Protein AF-A0A7C6NF32-F1 (afdb_monomer_lite)

pLDDT: mean 87.08, std 15.7, range [37.97, 98.81]

Radius of gyration: 18.7 Å; chains: 1; bounding box: 47×46×46 Å

Foldseek 3Di:
DDLLVQAVLQLVLLVLQFFDNVLSNLLSCLSVVLAVQQDQAWDADPVRDIDGGQRQHDDPPPLVCLADQCCLVRHQCPQQFPFQCDDPDPVNSQFQALHHPRLVVLLVVLLVCLPPPCSSSSSSSSLNRNLSSLLQGQAGSHQDLSLDKAWDFWAPPDPPVVVVVVVVCNVCLVSQGSGGNSNVPCQSVQQQHWTWIDDPNDIDTDRNPVRGVLVSSLVSSVSSLVSCVSNVVRGHGDDPVSCVVCVVVSSVSSND

Structure (mmCIF, N/CA/C/O backbone):
data_AF-A0A7C6NF32-F1
#
_entry.id   AF-A0A7C6NF32-F1
#
loop_
_atom_site.group_PDB
_atom_site.id
_atom_site.type_symbol
_atom_site.label_atom_id
_atom_site.label_alt_id
_atom_site.label_comp_id
_atom_site.label_asym_id
_atom_site.label_entity_id
_atom_site.label_seq_id
_atom_site.pdbx_PDB_ins_code
_atom_site.Cartn_x
_atom_site.Cartn_y
_atom_site.Cartn_z
_atom_site.occupancy
_atom_site.B_iso_or_equiv
_ato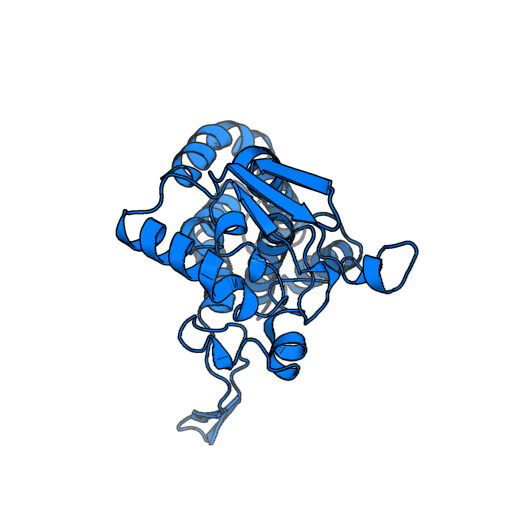m_site.auth_seq_id
_atom_site.auth_comp_id
_atom_site.auth_asym_id
_atom_site.auth_atom_id
_atom_site.pdbx_PDB_model_num
ATOM 1 N N . MET A 1 1 ? -5.718 -4.752 1.484 1.00 69.31 1 MET A N 1
ATOM 2 C CA . MET A 1 1 ? -6.578 -4.255 0.375 1.00 69.31 1 MET A CA 1
ATOM 3 C C . MET A 1 1 ? -6.966 -5.399 -0.557 1.00 69.31 1 MET A C 1
ATOM 5 O O . MET A 1 1 ? -6.565 -6.526 -0.302 1.00 69.31 1 MET A O 1
ATOM 9 N N . GLN A 1 2 ? -7.793 -5.159 -1.583 1.00 78.75 2 GLN A N 1
ATOM 10 C CA . GLN A 1 2 ? -8.159 -6.175 -2.579 1.00 78.75 2 GLN A CA 1
ATOM 11 C C . GLN A 1 2 ? -7.365 -6.004 -3.893 1.00 78.75 2 GLN A C 1
ATOM 13 O O . GLN A 1 2 ? -6.631 -5.032 -4.093 1.00 78.75 2 GLN A O 1
ATOM 18 N N . ILE A 1 3 ? -7.514 -6.981 -4.796 1.00 83.75 3 ILE A N 1
ATOM 19 C CA . ILE A 1 3 ? -6.862 -7.022 -6.120 1.00 83.75 3 ILE A CA 1
ATOM 20 C C . ILE A 1 3 ? -7.222 -5.821 -7.015 1.00 83.75 3 ILE A C 1
ATOM 22 O O . ILE A 1 3 ? -6.492 -5.460 -7.942 1.00 83.75 3 ILE A O 1
ATOM 26 N N . ASP A 1 4 ? -8.349 -5.171 -6.738 1.00 84.25 4 ASP A N 1
ATOM 27 C CA . ASP A 1 4 ? -8.766 -3.930 -7.382 1.00 84.25 4 ASP A CA 1
ATOM 28 C C . ASP A 1 4 ? -7.723 -2.817 -7.190 1.00 84.25 4 ASP A C 1
ATOM 30 O O . ASP A 1 4 ? -7.351 -2.149 -8.157 1.00 84.25 4 ASP A O 1
ATOM 34 N N . PHE A 1 5 ? -7.170 -2.669 -5.987 1.00 91.06 5 PHE A N 1
ATOM 35 C CA . PHE A 1 5 ? -6.148 -1.673 -5.707 1.00 91.06 5 PHE A CA 1
ATOM 36 C C . PHE A 1 5 ? -4.736 -2.225 -5.913 1.00 91.06 5 PHE A C 1
ATOM 38 O O . PHE A 1 5 ? -3.972 -1.661 -6.699 1.00 91.06 5 PHE A O 1
ATOM 45 N N . HIS A 1 6 ? -4.404 -3.348 -5.266 1.00 94.75 6 HIS A N 1
ATOM 46 C CA . HIS A 1 6 ? -3.042 -3.899 -5.242 1.00 94.75 6 HIS A CA 1
ATOM 47 C C . HIS A 1 6 ? -2.532 -4.387 -6.598 1.00 94.75 6 HIS A C 1
ATOM 49 O O . HIS A 1 6 ? -1.321 -4.450 -6.799 1.00 94.75 6 HIS A O 1
ATOM 55 N N . HIS A 1 7 ? -3.425 -4.646 -7.555 1.00 96.06 7 HIS A N 1
ATOM 56 C CA . HIS A 1 7 ? -3.055 -4.935 -8.935 1.00 96.06 7 HIS A CA 1
ATOM 57 C C . HIS A 1 7 ? -3.546 -3.850 -9.898 1.00 96.06 7 HIS A C 1
ATOM 59 O O . HIS A 1 7 ? -2.760 -3.210 -10.600 1.00 96.06 7 HIS A O 1
ATOM 65 N N . THR A 1 8 ? -4.865 -3.649 -9.968 1.00 94.06 8 THR A N 1
ATOM 66 C CA . THR A 1 8 ? -5.473 -2.910 -11.086 1.00 94.06 8 THR A CA 1
ATOM 67 C C . THR A 1 8 ? -5.208 -1.411 -10.991 1.00 94.06 8 THR A C 1
ATOM 69 O O . THR A 1 8 ? -4.775 -0.811 -11.978 1.00 94.06 8 THR A O 1
ATOM 72 N N . ALA A 1 9 ? -5.401 -0.800 -9.818 1.00 95.12 9 ALA A N 1
ATOM 73 C CA . ALA A 1 9 ? -5.067 0.608 -9.616 1.00 95.12 9 ALA A CA 1
ATOM 74 C C . ALA A 1 9 ? -3.567 0.856 -9.824 1.00 95.12 9 ALA A C 1
ATOM 76 O O . ALA A 1 9 ? -3.211 1.794 -10.534 1.00 95.12 9 ALA A O 1
ATOM 77 N N . VAL A 1 10 ? -2.698 -0.020 -9.304 1.00 97.81 10 VAL A N 1
ATOM 78 C CA . VAL A 1 10 ? -1.242 0.052 -9.525 1.00 97.81 10 VAL A CA 1
ATOM 79 C C . VAL A 1 10 ? -0.900 0.046 -11.016 1.00 97.81 10 VAL A C 1
ATOM 81 O O . VAL A 1 10 ? -0.200 0.944 -11.486 1.00 97.81 10 VAL A O 1
ATOM 84 N N . TYR A 1 11 ? -1.439 -0.903 -11.787 1.00 98.06 11 TYR A N 1
ATOM 85 C CA . TYR A 1 11 ? -1.225 -0.955 -13.234 1.00 98.06 11 TYR A CA 1
ATOM 86 C C . TYR A 1 11 ? -1.657 0.349 -13.917 1.00 98.06 11 TYR A C 1
ATOM 88 O O . TYR A 1 11 ? -0.894 0.939 -14.686 1.00 98.06 11 TYR A O 1
ATOM 96 N N . VAL A 1 12 ? -2.869 0.829 -13.619 1.00 97.19 12 VAL A N 1
ATOM 97 C CA . VAL A 1 12 ? -3.415 2.058 -14.210 1.00 97.19 12 VAL A CA 1
ATOM 98 C C . VAL A 1 12 ? -2.551 3.269 -13.858 1.00 97.19 12 VAL A C 1
ATOM 100 O O . VAL A 1 12 ? -2.227 4.050 -14.752 1.00 97.19 12 VAL A O 1
ATOM 103 N N . LEU A 1 13 ? -2.122 3.410 -12.602 1.00 98.25 13 LEU A N 1
ATOM 104 C CA . LEU A 1 13 ? -1.259 4.509 -12.164 1.00 98.25 13 LEU A CA 1
ATOM 105 C C . LEU A 1 13 ? 0.096 4.482 -12.869 1.00 98.25 13 LEU A C 1
ATOM 107 O O . LEU A 1 13 ? 0.526 5.518 -13.375 1.00 98.25 13 LEU A O 1
ATOM 111 N N . CYS A 1 14 ? 0.730 3.311 -12.991 1.00 98.62 14 CYS A N 1
ATOM 112 C CA . CYS A 1 14 ? 1.966 3.152 -13.760 1.00 98.62 14 CYS A CA 1
ATOM 113 C C . CYS A 1 14 ? 1.783 3.632 -15.208 1.00 98.62 14 CYS A C 1
ATOM 115 O O . CYS A 1 14 ? 2.592 4.409 -15.723 1.00 98.62 14 CYS A O 1
ATOM 117 N N . ARG A 1 15 ? 0.687 3.226 -15.861 1.00 98.25 15 ARG A N 1
ATOM 118 C CA . ARG A 1 15 ? 0.382 3.630 -17.243 1.00 98.25 15 ARG A CA 1
ATOM 119 C C . ARG A 1 15 ? 0.131 5.127 -17.370 1.00 98.25 15 ARG A C 1
ATOM 121 O O . ARG A 1 15 ? 0.667 5.744 -18.288 1.00 98.25 15 ARG A O 1
ATOM 128 N N . LEU A 1 16 ? -0.650 5.715 -16.465 1.00 98.12 16 LEU A N 1
ATOM 129 C CA . LEU A 1 16 ? -0.927 7.153 -16.466 1.00 98.12 16 LEU A CA 1
ATOM 130 C C . LEU A 1 16 ? 0.344 7.975 -16.222 1.00 98.12 16 LEU A C 1
ATOM 132 O O . LEU A 1 16 ? 0.499 9.043 -16.816 1.00 98.12 16 LEU A O 1
ATOM 136 N N . ALA A 1 17 ? 1.260 7.473 -15.389 1.00 98.50 17 ALA A N 1
ATOM 137 C CA . ALA A 1 17 ? 2.538 8.120 -15.099 1.00 98.50 17 ALA A CA 1
ATOM 138 C C . ALA A 1 17 ? 3.502 8.077 -16.297 1.00 98.50 17 ALA A C 1
ATOM 140 O O . ALA A 1 17 ? 4.458 8.847 -16.336 1.00 98.50 17 ALA A O 1
ATOM 141 N N . GLY A 1 18 ? 3.230 7.224 -17.292 1.00 98.50 18 GLY A N 1
ATOM 142 C CA . GLY A 1 18 ? 3.988 7.121 -18.541 1.00 98.50 18 GLY A CA 1
ATOM 143 C C . GLY A 1 18 ? 4.889 5.893 -18.655 1.00 98.50 18 GLY A C 1
ATOM 144 O O . GLY A 1 18 ? 5.676 5.809 -19.598 1.00 98.50 18 GLY A O 1
ATOM 145 N N . MET A 1 19 ? 4.773 4.933 -17.733 1.00 98.75 19 MET A N 1
ATOM 146 C CA . MET A 1 19 ? 5.482 3.653 -17.805 1.00 98.75 19 MET A CA 1
ATOM 147 C C . MET A 1 19 ? 4.907 2.792 -18.922 1.00 98.75 19 MET A C 1
ATOM 149 O O . MET A 1 19 ? 3.686 2.660 -19.008 1.00 98.75 19 MET A O 1
ATOM 153 N N . GLU A 1 20 ? 5.745 2.163 -19.746 1.00 98.69 20 GLU A N 1
ATOM 154 C CA . GLU A 1 20 ? 5.302 1.243 -20.800 1.00 98.69 20 GLU A CA 1
ATOM 155 C C . GLU A 1 20 ? 4.545 0.028 -20.242 1.00 98.69 20 GLU A C 1
ATOM 157 O O . GLU A 1 20 ? 4.760 -0.407 -19.113 1.00 98.69 20 GLU A O 1
ATOM 162 N N . SER A 1 21 ? 3.632 -0.530 -21.042 1.00 98.56 21 SER A N 1
ATOM 163 C CA . SER A 1 21 ? 2.668 -1.537 -20.576 1.00 98.56 21 SER A CA 1
ATOM 164 C C . SER A 1 21 ? 3.339 -2.795 -20.030 1.00 98.56 21 SER A C 1
ATOM 166 O O . SER A 1 21 ? 2.959 -3.252 -18.958 1.00 98.56 21 SER A O 1
ATOM 168 N N . VAL A 1 22 ? 4.397 -3.271 -20.691 1.00 98.38 22 VAL A N 1
ATOM 169 C CA . VAL A 1 22 ? 5.160 -4.453 -20.262 1.00 98.38 22 VAL A CA 1
ATOM 170 C C . VAL A 1 22 ? 5.835 -4.272 -18.897 1.00 98.38 22 VAL A C 1
ATOM 172 O O . VAL A 1 22 ? 6.009 -5.236 -18.154 1.00 98.38 22 VAL A O 1
ATOM 175 N N . TYR A 1 23 ? 6.223 -3.046 -18.539 1.00 98.69 23 TYR A N 1
ATOM 176 C CA . TYR A 1 23 ? 6.841 -2.753 -17.245 1.00 98.69 23 TYR A CA 1
ATOM 177 C C . TYR A 1 23 ? 5.786 -2.484 -16.171 1.00 98.69 23 TYR A C 1
ATOM 179 O O . TYR A 1 23 ? 5.929 -2.963 -15.047 1.00 98.69 23 TYR A O 1
ATOM 187 N N . ALA A 1 24 ? 4.696 -1.803 -16.540 1.00 98.75 24 ALA A N 1
ATOM 188 C CA . ALA A 1 24 ? 3.549 -1.587 -15.665 1.00 98.75 24 ALA A CA 1
ATOM 189 C C . ALA A 1 24 ? 2.918 -2.916 -15.225 1.00 98.75 24 ALA A C 1
ATOM 191 O O . ALA A 1 24 ? 2.582 -3.072 -14.055 1.00 98.75 24 ALA A O 1
ATOM 192 N N . GLU A 1 25 ? 2.806 -3.887 -16.137 1.00 98.56 25 GLU A N 1
ATOM 193 C CA . GLU A 1 25 ? 2.317 -5.237 -15.842 1.00 98.56 25 GLU A CA 1
ATOM 194 C C . GLU A 1 25 ? 3.221 -5.956 -14.834 1.00 98.56 25 GLU A C 1
ATOM 196 O O . GLU A 1 25 ? 2.728 -6.504 -13.854 1.00 98.56 25 GLU A O 1
ATOM 201 N N . LYS A 1 26 ? 4.548 -5.881 -15.002 1.00 98.62 26 LYS A N 1
ATOM 202 C CA . LYS A 1 26 ? 5.505 -6.470 -14.049 1.00 98.62 26 LYS A CA 1
ATOM 203 C C . LYS A 1 26 ? 5.396 -5.855 -12.655 1.00 98.62 26 LYS A C 1
ATOM 205 O O . LYS A 1 26 ? 5.384 -6.592 -11.674 1.00 98.62 26 LYS A O 1
ATOM 210 N N . ALA A 1 27 ? 5.317 -4.527 -12.566 1.00 98.69 27 ALA A N 1
ATOM 211 C CA . ALA A 1 27 ? 5.181 -3.834 -11.288 1.00 98.69 27 ALA A CA 1
ATOM 212 C C . ALA A 1 27 ? 3.840 -4.162 -10.606 1.00 98.69 27 ALA A C 1
ATOM 214 O O . ALA A 1 27 ? 3.818 -4.466 -9.417 1.00 98.69 27 ALA A O 1
ATOM 215 N N . ALA A 1 28 ? 2.734 -4.167 -11.356 1.00 98.50 28 ALA A N 1
ATOM 216 C CA . ALA A 1 28 ? 1.412 -4.518 -10.835 1.00 98.50 28 ALA A CA 1
ATOM 217 C C . ALA A 1 28 ? 1.324 -5.980 -10.384 1.00 98.50 28 ALA A C 1
ATOM 219 O O . ALA A 1 28 ? 0.787 -6.262 -9.316 1.00 98.50 28 ALA A O 1
ATOM 220 N N . TYR A 1 29 ? 1.907 -6.902 -11.154 1.00 98.12 29 TYR A N 1
ATOM 221 C CA . TYR A 1 29 ? 2.002 -8.304 -10.765 1.00 98.12 29 TYR A CA 1
ATOM 222 C C . TYR A 1 29 ? 2.820 -8.464 -9.482 1.00 98.12 29 TYR A C 1
ATOM 224 O O . TYR A 1 29 ? 2.379 -9.133 -8.557 1.00 98.12 29 TYR A O 1
ATOM 232 N N . ALA A 1 30 ? 3.992 -7.825 -9.394 1.00 98.25 30 ALA A N 1
ATOM 233 C CA . ALA A 1 30 ? 4.834 -7.892 -8.202 1.00 98.25 30 ALA A CA 1
ATOM 234 C C . ALA A 1 30 ? 4.164 -7.274 -6.965 1.00 98.25 30 ALA A C 1
ATOM 236 O O . ALA A 1 30 ? 4.372 -7.774 -5.866 1.00 98.25 30 ALA A O 1
ATOM 237 N N . SER A 1 31 ? 3.345 -6.235 -7.150 1.00 98.56 31 SER A N 1
ATOM 238 C CA . SER A 1 31 ? 2.502 -5.661 -6.098 1.00 98.56 31 SER A CA 1
ATOM 239 C C . SER A 1 31 ? 1.479 -6.685 -5.591 1.00 98.56 31 SER A C 1
ATOM 241 O O . SER A 1 31 ? 1.517 -7.056 -4.425 1.00 98.56 31 SER A O 1
ATOM 243 N N . GLN A 1 32 ? 0.652 -7.259 -6.472 1.00 97.00 32 GLN A N 1
ATOM 244 C CA . GLN A 1 32 ? -0.324 -8.291 -6.088 1.00 97.00 32 GLN A CA 1
ATOM 245 C C . GLN A 1 32 ? 0.319 -9.555 -5.505 1.00 97.00 32 GLN A C 1
ATOM 247 O O . GLN A 1 32 ? -0.238 -10.182 -4.607 1.00 97.00 32 GLN A O 1
ATOM 252 N N . PHE A 1 33 ? 1.508 -9.923 -5.983 1.00 96.06 33 PHE A N 1
ATOM 253 C CA . PHE A 1 33 ? 2.207 -11.112 -5.515 1.00 96.06 33 PHE A CA 1
ATOM 254 C C . PHE A 1 33 ? 2.551 -11.050 -4.021 1.00 96.06 33 PHE A C 1
ATOM 256 O O . PHE A 1 33 ? 2.698 -12.101 -3.400 1.00 96.06 33 PHE A O 1
ATOM 263 N N . VAL A 1 34 ? 2.623 -9.851 -3.427 1.00 95.81 34 VAL A N 1
ATOM 264 C CA . VAL A 1 34 ? 2.789 -9.700 -1.977 1.00 95.81 34 VAL A CA 1
ATOM 265 C C . VAL A 1 34 ? 1.621 -10.342 -1.222 1.00 95.81 34 VAL A C 1
ATOM 267 O O . VAL A 1 34 ? 1.868 -11.058 -0.254 1.00 95.81 34 VAL A O 1
ATOM 270 N N . ASP A 1 35 ? 0.383 -10.179 -1.697 1.00 92.88 35 ASP A N 1
ATOM 271 C CA . ASP A 1 35 ? -0.813 -10.816 -1.121 1.00 92.88 35 ASP A CA 1
ATOM 272 C C . ASP A 1 35 ? -0.974 -12.294 -1.522 1.00 92.88 35 ASP A C 1
ATOM 274 O O . ASP A 1 35 ? -1.633 -13.065 -0.818 1.00 92.88 35 ASP A O 1
ATOM 278 N N . ASP A 1 36 ? -0.363 -12.717 -2.631 1.00 92.50 36 ASP A N 1
ATOM 279 C CA . ASP A 1 36 ? -0.507 -14.083 -3.148 1.00 92.50 36 ASP A CA 1
ATOM 280 C C . ASP A 1 36 ? 0.572 -15.050 -2.611 1.00 92.50 36 ASP A C 1
ATOM 282 O O . ASP A 1 36 ? 0.381 -16.273 -2.602 1.00 92.50 36 ASP A O 1
ATOM 286 N N . ALA A 1 37 ? 1.720 -14.543 -2.142 1.00 91.81 37 ALA A N 1
ATOM 287 C CA . ALA A 1 37 ? 2.852 -15.360 -1.700 1.00 91.81 37 ALA A CA 1
ATOM 288 C C . ALA A 1 37 ? 2.646 -15.940 -0.287 1.00 91.81 37 ALA A C 1
ATOM 290 O O . ALA A 1 37 ? 3.173 -15.472 0.725 1.00 91.81 37 ALA A O 1
ATOM 291 N N . VAL A 1 38 ? 1.889 -17.036 -0.225 1.00 89.31 38 VAL A N 1
ATOM 292 C CA . VAL A 1 38 ? 1.508 -17.734 1.020 1.00 89.31 38 VAL A CA 1
ATOM 293 C C . VAL A 1 38 ? 2.437 -18.884 1.420 1.00 89.31 38 VAL A C 1
ATOM 295 O O . VAL A 1 38 ? 2.233 -19.529 2.452 1.00 89.31 38 VAL A O 1
ATOM 298 N N . TYR A 1 39 ? 3.455 -19.165 0.612 1.00 87.06 39 TYR A N 1
ATOM 299 C CA . TYR A 1 39 ? 4.352 -20.301 0.790 1.00 87.06 39 TYR A CA 1
ATOM 300 C C . TYR A 1 39 ? 5.717 -19.885 1.352 1.00 87.06 39 TYR A C 1
ATOM 302 O O . TYR A 1 39 ? 6.260 -18.851 0.983 1.00 87.06 39 TYR A O 1
ATOM 310 N N . ASN A 1 40 ? 6.287 -20.729 2.218 1.00 86.19 40 ASN A N 1
ATOM 311 C CA . ASN A 1 40 ? 7.601 -20.525 2.843 1.00 86.19 40 ASN A CA 1
ATOM 312 C C . ASN A 1 40 ? 8.454 -21.804 2.760 1.00 86.19 40 ASN A C 1
ATOM 314 O O . ASN A 1 40 ? 8.826 -22.375 3.784 1.00 86.19 40 ASN A O 1
ATOM 318 N N . HIS A 1 41 ? 8.649 -22.340 1.552 1.00 88.50 41 HIS A N 1
ATOM 319 C CA . HIS A 1 41 ? 9.408 -23.577 1.341 1.00 88.50 41 HIS A CA 1
ATOM 320 C C . HIS A 1 41 ? 10.442 -23.434 0.223 1.00 88.50 41 HIS A C 1
ATOM 322 O O . HIS A 1 41 ? 10.354 -22.553 -0.633 1.00 88.50 41 HIS A O 1
ATOM 328 N N . ALA A 1 42 ? 11.432 -24.326 0.233 1.00 93.00 42 ALA A N 1
ATOM 329 C CA . ALA A 1 42 ? 12.434 -24.412 -0.817 1.00 93.00 42 ALA A CA 1
ATOM 330 C C . ALA A 1 42 ? 11.904 -25.179 -2.033 1.00 93.00 42 ALA A C 1
ATOM 332 O O . ALA A 1 42 ? 11.438 -26.313 -1.913 1.00 93.00 42 ALA A O 1
ATOM 333 N N . LEU A 1 43 ? 12.046 -24.580 -3.211 1.00 92.44 43 LEU A N 1
ATOM 334 C CA . LEU A 1 43 ? 11.952 -25.254 -4.497 1.00 92.44 43 LEU A CA 1
ATOM 335 C C . LEU A 1 43 ? 13.341 -25.727 -4.918 1.00 92.44 43 LEU A C 1
ATOM 337 O O . LEU A 1 43 ? 14.310 -24.973 -4.819 1.00 92.44 43 LEU A O 1
ATOM 341 N N . LYS A 1 44 ? 13.430 -26.959 -5.420 1.00 94.81 44 LYS A N 1
ATOM 342 C CA . LYS A 1 44 ? 14.639 -27.504 -6.041 1.00 94.81 44 LYS A CA 1
ATOM 343 C C . LYS A 1 44 ? 14.385 -27.698 -7.531 1.00 94.81 44 LYS A C 1
ATOM 345 O O . LYS A 1 44 ? 13.488 -28.452 -7.904 1.00 94.81 44 LYS A O 1
ATOM 350 N N . PHE A 1 45 ? 15.174 -27.035 -8.363 1.00 95.06 45 PHE A N 1
ATOM 351 C CA . PHE A 1 45 ? 15.072 -27.133 -9.815 1.00 95.06 45 PHE A CA 1
ATOM 352 C C . PHE A 1 45 ? 15.849 -28.339 -10.351 1.00 95.06 45 PHE A C 1
ATOM 354 O O . PHE A 1 45 ? 16.679 -28.943 -9.664 1.00 95.06 45 PHE A O 1
ATOM 361 N N . THR A 1 46 ? 15.573 -28.707 -11.603 1.00 95.62 46 THR A N 1
ATOM 362 C CA . THR A 1 46 ? 16.195 -29.862 -12.271 1.00 95.62 46 THR A CA 1
ATOM 363 C C . THR A 1 46 ? 17.697 -29.696 -12.486 1.00 95.62 46 THR A C 1
ATOM 365 O O . THR A 1 46 ? 18.408 -30.691 -12.565 1.00 95.62 46 THR A O 1
ATOM 368 N N . ASP A 1 47 ? 18.184 -28.456 -12.557 1.00 95.00 47 ASP A N 1
ATOM 369 C CA . ASP A 1 47 ? 19.608 -28.116 -12.663 1.00 95.00 47 ASP A CA 1
ATOM 370 C C . ASP A 1 47 ? 20.342 -28.131 -11.307 1.00 95.00 47 ASP A C 1
ATOM 372 O O . ASP A 1 47 ? 21.545 -27.887 -11.243 1.00 95.00 47 ASP A O 1
ATOM 376 N N . GLY A 1 48 ? 19.631 -28.439 -10.217 1.00 94.00 48 GLY A N 1
ATOM 377 C CA . GLY A 1 48 ? 20.168 -28.473 -8.861 1.00 94.00 48 GLY A CA 1
ATOM 378 C C . GLY A 1 48 ? 20.135 -27.133 -8.125 1.00 94.00 48 GLY A C 1
ATOM 379 O O . GLY A 1 48 ? 20.456 -27.117 -6.936 1.00 94.00 48 GLY A O 1
ATOM 380 N N . SER A 1 49 ? 19.717 -26.041 -8.773 1.00 94.75 49 SER A N 1
ATOM 381 C CA . SER A 1 49 ? 19.516 -24.757 -8.099 1.00 94.75 49 SER A CA 1
ATOM 382 C C . SER A 1 49 ? 18.361 -24.828 -7.091 1.00 94.75 49 SER A C 1
ATOM 384 O O . SER A 1 49 ? 17.457 -25.667 -7.189 1.00 94.75 49 SER A O 1
ATOM 386 N N . ILE A 1 50 ? 18.421 -23.970 -6.069 1.00 94.50 50 ILE A N 1
ATOM 387 C CA . ILE A 1 50 ? 17.448 -23.923 -4.974 1.00 94.50 50 ILE A CA 1
ATOM 388 C C . ILE A 1 50 ? 16.946 -22.492 -4.823 1.00 94.50 50 ILE A C 1
ATOM 390 O O . ILE A 1 50 ? 17.742 -21.557 -4.757 1.00 94.50 50 ILE A O 1
ATOM 394 N N . PHE A 1 51 ? 15.630 -22.334 -4.713 1.00 92.00 51 PHE A N 1
ATOM 395 C CA . PHE A 1 51 ? 14.985 -21.066 -4.389 1.00 92.00 51 PHE A CA 1
ATOM 396 C C . PHE A 1 51 ? 14.107 -21.244 -3.156 1.00 92.00 51 PHE A C 1
ATOM 398 O O . PHE A 1 51 ? 13.140 -22.004 -3.186 1.00 92.00 51 PHE A O 1
ATOM 405 N N . HIS A 1 52 ? 14.444 -20.558 -2.066 1.00 91.00 52 HIS A N 1
ATOM 406 C CA . HIS A 1 52 ? 13.590 -20.519 -0.886 1.00 91.00 52 HIS A CA 1
ATOM 407 C C . HIS A 1 52 ? 12.569 -19.398 -1.037 1.00 91.00 52 HIS A C 1
ATOM 409 O O . HIS A 1 52 ? 12.938 -18.228 -1.109 1.00 91.00 52 HIS A O 1
ATOM 415 N N . GLN A 1 53 ? 11.291 -19.759 -1.090 1.00 90.38 53 GLN A N 1
ATOM 416 C CA . GLN A 1 53 ? 10.210 -18.786 -1.170 1.00 90.38 53 GLN A CA 1
ATOM 417 C C . GLN A 1 53 ? 10.114 -18.006 0.140 1.00 90.38 53 GLN A C 1
ATOM 419 O O . GLN A 1 53 ? 10.203 -18.595 1.217 1.00 90.38 53 GLN A O 1
ATOM 424 N N . THR A 1 54 ? 9.909 -16.697 0.039 1.00 90.31 54 THR A N 1
ATOM 425 C CA . THR A 1 54 ? 9.556 -15.853 1.180 1.00 90.31 54 THR A CA 1
ATOM 426 C C . THR A 1 54 ? 8.049 -15.712 1.206 1.00 90.31 54 THR A C 1
ATOM 428 O O . THR A 1 54 ? 7.449 -15.253 0.234 1.00 90.31 54 THR A O 1
ATOM 431 N N . ARG A 1 55 ? 7.441 -16.091 2.325 1.00 90.38 55 ARG A N 1
ATOM 432 C CA . ARG A 1 55 ? 6.028 -15.828 2.562 1.00 90.38 55 ARG A CA 1
ATOM 433 C C . ARG A 1 55 ? 5.829 -14.357 2.893 1.00 90.38 55 ARG A C 1
ATOM 435 O O . ARG A 1 55 ? 6.466 -13.858 3.814 1.00 90.38 55 ARG A O 1
ATOM 442 N N . THR A 1 56 ? 4.905 -13.715 2.195 1.00 90.94 56 THR A N 1
ATOM 443 C CA . THR A 1 56 ? 4.527 -12.316 2.428 1.00 90.94 56 THR A CA 1
ATOM 444 C C . THR A 1 56 ? 3.031 -12.144 2.663 1.00 90.94 56 THR A C 1
ATOM 446 O O . THR A 1 56 ? 2.609 -11.027 2.904 1.00 90.94 56 THR A O 1
ATOM 449 N N . ALA A 1 57 ? 2.245 -13.231 2.682 1.00 85.81 57 ALA A N 1
ATOM 450 C CA . ALA A 1 57 ? 0.810 -13.184 2.958 1.00 85.81 57 ALA A CA 1
ATOM 451 C C . ALA A 1 57 ? 0.297 -14.277 3.909 1.00 85.81 57 ALA A C 1
ATOM 453 O O . ALA A 1 57 ? 0.838 -15.387 4.022 1.00 85.81 57 ALA A O 1
ATOM 454 N N . HIS A 1 58 ? -0.843 -13.987 4.545 1.00 73.94 58 HIS A N 1
ATOM 455 C CA . HIS A 1 58 ? -1.624 -14.927 5.353 1.00 73.94 58 HIS A CA 1
ATOM 456 C C . HIS A 1 58 ? -3.018 -15.149 4.761 1.00 73.94 58 HIS A C 1
ATOM 458 O O . HIS A 1 58 ? -3.849 -14.248 4.772 1.00 73.94 58 HIS A O 1
ATOM 464 N N . HIS A 1 59 ? -3.337 -16.375 4.327 1.00 59.22 59 HIS A N 1
ATOM 465 C CA . HIS A 1 59 ? -4.724 -16.717 3.999 1.00 59.22 59 HIS A CA 1
ATOM 466 C C . HIS A 1 59 ? -5.615 -16.738 5.255 1.00 59.22 59 HIS A C 1
ATOM 468 O O . HIS A 1 59 ? -5.250 -17.301 6.291 1.00 59.22 59 HIS A O 1
ATOM 474 N N . GLN A 1 60 ? -6.837 -16.212 5.107 1.00 48.38 60 GLN A N 1
ATOM 475 C CA . GLN A 1 60 ? -7.888 -16.093 6.135 1.00 48.38 60 GLN A CA 1
ATOM 476 C C . GLN A 1 60 ? -8.280 -17.416 6.829 1.00 48.38 60 GLN A C 1
ATOM 478 O O . GLN A 1 60 ? -8.864 -17.403 7.909 1.00 48.38 60 GLN A O 1
ATOM 483 N N . LEU A 1 61 ? -7.936 -18.569 6.246 1.00 37.97 61 LEU A N 1
ATOM 484 C CA . LEU A 1 61 ? -8.245 -19.908 6.771 1.00 37.97 61 LEU A CA 1
ATOM 485 C C . LEU A 1 61 ? -7.456 -20.302 8.029 1.00 37.97 61 LEU A C 1
ATOM 487 O O . LEU A 1 61 ? -7.665 -21.386 8.568 1.00 37.97 61 LEU A O 1
ATOM 491 N N . ALA A 1 62 ? -6.583 -19.432 8.534 1.00 42.75 62 ALA A N 1
ATOM 492 C CA . ALA A 1 62 ? -5.849 -19.670 9.765 1.00 42.75 62 ALA A CA 1
ATOM 493 C C . ALA A 1 62 ? -6.154 -18.604 10.825 1.00 42.75 62 ALA A C 1
ATOM 495 O O . ALA A 1 62 ? -5.225 -18.037 11.388 1.00 42.75 62 ALA A O 1
ATOM 496 N N . LEU A 1 63 ? -7.437 -18.363 11.140 1.00 41.62 63 LEU A N 1
ATOM 497 C CA . LEU A 1 63 ? -7.865 -17.488 12.252 1.00 41.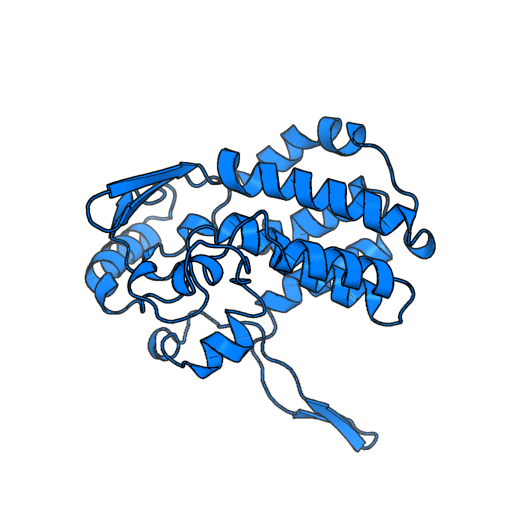62 63 LEU A CA 1
ATOM 498 C C . LEU A 1 63 ? -7.107 -17.788 13.568 1.00 41.62 63 LEU A C 1
ATOM 500 O O . LEU A 1 63 ? -6.850 -16.888 14.356 1.00 41.62 63 LEU A O 1
ATOM 504 N N . PHE A 1 64 ? -6.676 -19.041 13.768 1.00 41.97 64 PHE A N 1
ATOM 505 C CA . PHE A 1 64 ? -5.877 -19.490 14.917 1.00 41.97 64 PHE A CA 1
ATOM 506 C C . PHE A 1 64 ? -4.353 -19.284 14.786 1.00 41.97 64 PHE A C 1
ATOM 508 O O . PHE A 1 64 ? -3.642 -19.458 15.770 1.00 41.97 64 PHE A O 1
ATOM 515 N N . ARG A 1 65 ? -3.830 -18.935 13.600 1.00 46.53 65 ARG A N 1
ATOM 516 C CA . ARG A 1 65 ? -2.409 -18.589 13.369 1.00 46.53 65 ARG A CA 1
ATOM 517 C C . ARG A 1 65 ? -2.158 -17.084 13.283 1.00 46.53 65 ARG A C 1
ATOM 519 O O . ARG A 1 65 ? -1.006 -16.681 13.295 1.00 46.53 65 ARG A O 1
ATOM 526 N N . VAL A 1 66 ? -3.201 -16.248 13.322 1.00 51.03 66 VAL A N 1
ATOM 527 C CA . VAL A 1 66 ? -3.098 -14.776 13.457 1.00 51.03 66 VAL A CA 1
ATOM 528 C C . VAL A 1 66 ? -2.549 -14.366 14.843 1.00 51.03 66 VAL A C 1
ATOM 530 O O . VAL A 1 66 ? -2.727 -13.245 15.278 1.00 51.03 66 VAL A O 1
ATOM 533 N N . ILE A 1 67 ? -1.901 -15.267 15.584 1.00 56.66 67 ILE A N 1
ATOM 534 C CA . ILE A 1 67 ? -1.305 -15.018 16.906 1.00 56.66 67 ILE A CA 1
ATOM 535 C C . ILE A 1 67 ? 0.187 -15.405 16.903 1.00 56.66 67 ILE A C 1
ATOM 537 O O . ILE A 1 67 ? 0.861 -15.273 17.922 1.00 56.66 67 ILE A O 1
ATOM 541 N N . ASP A 1 68 ? 0.734 -15.884 15.777 1.00 69.06 68 ASP A N 1
ATOM 542 C CA . ASP A 1 68 ? 2.162 -16.185 15.698 1.00 69.06 68 ASP A CA 1
ATOM 543 C C . ASP A 1 68 ? 2.965 -14.882 15.610 1.00 69.06 68 ASP A C 1
ATOM 545 O O . ASP A 1 68 ? 2.862 -14.103 14.662 1.00 69.06 68 ASP A O 1
ATOM 549 N N . VAL A 1 69 ? 3.793 -14.642 16.623 1.00 71.50 69 VAL A N 1
ATOM 550 C CA . VAL A 1 69 ? 4.693 -13.487 16.679 1.00 71.50 69 VAL A CA 1
ATOM 551 C C . VAL A 1 69 ? 5.679 -13.503 15.504 1.00 71.50 69 VAL A C 1
ATOM 553 O O . VAL A 1 69 ? 6.067 -12.443 15.019 1.00 71.50 69 VAL A O 1
ATOM 556 N N . ASN A 1 70 ? 6.050 -14.678 14.989 1.00 80.81 70 ASN A N 1
ATOM 557 C CA . ASN A 1 70 ? 6.911 -14.774 13.812 1.00 80.81 70 ASN A CA 1
ATOM 558 C C . ASN A 1 70 ? 6.220 -14.237 12.559 1.00 80.81 70 ASN A C 1
ATOM 560 O O . ASN A 1 70 ? 6.878 -13.602 11.740 1.00 80.81 70 ASN A O 1
ATOM 564 N N . ASP A 1 71 ? 4.916 -14.451 12.411 1.00 80.50 71 ASP A N 1
ATOM 565 C CA . ASP A 1 71 ? 4.152 -13.925 11.278 1.00 80.50 71 ASP A CA 1
ATOM 566 C C . ASP A 1 71 ? 4.067 -12.392 11.349 1.00 80.50 71 ASP A C 1
ATOM 568 O O . ASP A 1 71 ? 4.195 -11.704 10.335 1.00 80.50 71 ASP A O 1
ATOM 572 N N . ALA A 1 72 ? 3.988 -11.832 12.560 1.00 82.19 72 ALA A N 1
ATOM 573 C CA . ALA A 1 72 ? 4.081 -10.390 12.751 1.00 82.19 72 ALA A CA 1
ATOM 574 C C . ALA A 1 72 ? 5.405 -9.806 12.245 1.00 82.19 72 ALA A C 1
ATOM 576 O O . ALA A 1 72 ? 5.398 -8.831 11.496 1.00 82.19 72 ALA A O 1
ATOM 577 N N . PHE A 1 73 ? 6.537 -10.414 12.605 1.00 84.75 73 PHE A N 1
ATOM 578 C CA . PHE A 1 73 ? 7.854 -9.909 12.210 1.00 84.75 73 PHE A CA 1
ATOM 579 C C . PHE A 1 73 ? 8.238 -10.226 10.765 1.00 84.75 73 PHE A C 1
ATOM 581 O O . PHE A 1 73 ? 8.939 -9.430 10.145 1.00 84.75 73 PHE A O 1
ATOM 588 N N . ASN A 1 74 ? 7.805 -11.368 10.231 1.00 87.75 74 ASN A N 1
ATOM 589 C CA . ASN A 1 74 ? 8.230 -11.831 8.911 1.00 87.75 74 ASN A CA 1
ATOM 590 C C . ASN A 1 74 ? 7.237 -11.482 7.799 1.00 87.75 74 ASN A C 1
ATOM 592 O O . ASN A 1 74 ? 7.627 -11.498 6.636 1.00 87.75 74 ASN A O 1
ATOM 596 N N . VAL A 1 75 ? 5.979 -11.169 8.136 1.00 89.81 75 VAL A N 1
ATOM 597 C CA . VAL A 1 75 ? 4.924 -10.908 7.151 1.00 89.81 75 VAL A CA 1
ATOM 598 C C . VAL A 1 75 ? 4.268 -9.546 7.360 1.00 89.81 75 VAL A C 1
ATOM 600 O O . VAL A 1 75 ? 4.397 -8.661 6.517 1.00 89.81 75 VAL A O 1
ATOM 603 N N . TRP A 1 76 ? 3.588 -9.328 8.486 1.00 89.56 76 TRP A N 1
ATOM 604 C CA . TRP A 1 76 ? 2.750 -8.133 8.643 1.00 89.56 76 TRP A CA 1
ATOM 605 C C . TRP A 1 76 ? 3.550 -6.839 8.740 1.00 89.56 76 TRP A C 1
ATOM 607 O O . TRP A 1 76 ? 3.261 -5.893 8.013 1.00 89.56 76 TRP A O 1
ATOM 617 N N . LEU A 1 77 ? 4.556 -6.781 9.610 1.00 90.88 77 LEU A N 1
ATOM 618 C CA . LEU A 1 77 ? 5.384 -5.592 9.790 1.00 90.88 77 LEU A CA 1
ATOM 619 C C . LEU A 1 77 ? 6.135 -5.178 8.504 1.00 90.88 77 LEU A C 1
ATOM 621 O O . LEU A 1 77 ? 6.070 -3.997 8.159 1.00 90.88 77 LEU A O 1
ATOM 625 N N . PRO A 1 78 ? 6.825 -6.087 7.780 1.00 91.88 78 PRO A N 1
ATOM 626 C CA . PRO A 1 78 ? 7.578 -5.702 6.586 1.00 91.88 78 PRO A CA 1
ATOM 627 C C . PRO A 1 78 ? 6.713 -5.429 5.349 1.00 91.88 78 PRO A C 1
ATOM 629 O O . PRO A 1 78 ? 7.121 -4.606 4.532 1.00 91.88 78 PRO A O 1
ATOM 632 N N . PHE A 1 79 ? 5.555 -6.087 5.197 1.00 93.94 79 PHE A N 1
ATOM 633 C CA . PHE A 1 79 ? 4.794 -6.052 3.937 1.00 93.94 79 PHE A CA 1
ATOM 634 C C . PHE A 1 79 ? 3.420 -5.368 4.013 1.00 93.94 79 PHE A C 1
ATOM 636 O O . PHE A 1 79 ? 2.929 -4.941 2.974 1.00 93.94 79 PHE A O 1
ATOM 643 N N . HIS A 1 80 ? 2.828 -5.189 5.204 1.00 94.44 80 HIS A N 1
ATOM 644 C CA . HIS A 1 80 ? 1.450 -4.675 5.337 1.00 94.44 80 HIS A CA 1
ATOM 645 C C . HIS A 1 80 ? 1.271 -3.527 6.340 1.00 94.44 80 HIS A C 1
ATOM 647 O O . HIS A 1 80 ? 0.338 -2.736 6.223 1.00 94.44 80 HIS A O 1
ATOM 653 N N . PHE A 1 81 ? 2.134 -3.420 7.350 1.00 94.81 81 PHE A N 1
ATOM 654 C CA . PHE A 1 81 ? 2.021 -2.445 8.438 1.00 94.81 81 PHE A CA 1
ATOM 655 C C . PHE A 1 81 ? 3.385 -1.830 8.742 1.00 94.81 81 PHE A C 1
ATOM 657 O O . PHE A 1 81 ? 3.905 -1.952 9.856 1.00 94.81 81 PHE A O 1
ATOM 664 N N . LEU A 1 82 ? 3.968 -1.155 7.748 1.00 95.25 82 LEU A N 1
ATOM 665 C CA . LEU A 1 82 ? 5.266 -0.508 7.907 1.00 95.25 82 LEU A CA 1
ATOM 666 C C . LEU A 1 82 ? 5.226 0.483 9.087 1.00 95.25 82 LEU A C 1
ATOM 668 O O . LEU A 1 82 ? 4.387 1.394 9.085 1.00 95.25 82 LEU A O 1
ATOM 672 N N . PRO A 1 83 ? 6.114 0.349 10.089 1.00 95.12 83 PRO A N 1
ATOM 673 C CA . PRO A 1 83 ? 6.263 1.334 11.152 1.00 95.12 83 PRO A CA 1
ATOM 674 C C . PRO A 1 83 ? 6.590 2.710 10.593 1.00 95.12 83 PRO A C 1
ATOM 676 O O . PRO A 1 83 ? 7.410 2.831 9.690 1.00 95.12 83 PRO A O 1
ATOM 679 N N . ALA A 1 84 ? 6.011 3.771 11.153 1.00 93.44 84 ALA A N 1
ATOM 680 C CA . ALA A 1 84 ? 6.321 5.110 10.669 1.00 93.44 84 ALA A CA 1
ATOM 681 C C . ALA A 1 84 ? 7.721 5.619 11.070 1.00 93.44 84 ALA A C 1
ATOM 683 O O . ALA A 1 84 ? 8.178 6.641 10.554 1.00 93.44 84 ALA A O 1
ATOM 684 N N . GLY A 1 85 ? 8.353 5.001 12.073 1.00 90.00 85 GLY A N 1
ATOM 685 C CA . GLY A 1 85 ? 9.648 5.430 12.615 1.00 90.00 85 GLY A CA 1
ATOM 686 C C . GLY A 1 85 ? 9.603 6.732 13.431 1.00 90.00 85 GLY A C 1
ATOM 687 O O . GLY A 1 85 ? 10.577 7.070 14.097 1.00 90.00 85 GLY A O 1
ATOM 688 N N . LYS A 1 86 ? 8.459 7.432 13.462 1.00 82.81 86 LYS A N 1
ATOM 689 C CA . LYS A 1 86 ? 8.271 8.737 14.115 1.00 82.81 86 LYS A CA 1
ATOM 690 C C . LYS A 1 86 ? 7.183 8.694 15.195 1.00 82.81 86 LYS A C 1
ATOM 692 O O . LYS A 1 86 ? 6.122 8.113 14.987 1.00 82.81 86 LYS A O 1
ATOM 697 N N . GLY A 1 87 ? 7.447 9.332 16.334 1.00 83.12 87 GLY A N 1
ATOM 698 C CA . GLY A 1 87 ? 6.551 9.398 17.494 1.00 83.12 87 GLY A CA 1
ATOM 699 C C . GLY A 1 87 ? 7.285 9.860 18.753 1.00 83.12 87 GLY A C 1
ATOM 700 O O . GLY A 1 87 ? 8.519 9.772 18.805 1.00 83.12 87 GLY A O 1
ATOM 701 N N . GLU A 1 88 ? 6.541 10.342 19.749 1.00 85.19 88 GLU A N 1
ATOM 702 C CA . GLU A 1 88 ? 7.091 10.824 21.029 1.00 85.19 88 GLU A CA 1
ATOM 703 C C . GLU A 1 88 ? 7.699 9.683 21.858 1.00 85.19 88 GLU A C 1
ATOM 705 O O . GLU A 1 88 ? 8.638 9.881 22.627 1.00 85.19 88 GLU A O 1
ATOM 710 N N . ASN A 1 89 ? 7.201 8.464 21.653 1.00 88.69 89 ASN A N 1
ATOM 711 C CA . ASN A 1 89 ? 7.636 7.250 22.331 1.00 88.69 89 ASN A CA 1
ATOM 712 C C . ASN A 1 89 ? 7.757 6.071 21.345 1.00 88.69 89 ASN A C 1
ATOM 714 O O . ASN A 1 89 ? 7.369 6.157 20.177 1.00 88.69 89 ASN A O 1
ATOM 718 N N . ASN A 1 90 ? 8.310 4.952 21.821 1.00 85.06 90 ASN A N 1
ATOM 719 C CA . ASN A 1 90 ? 8.512 3.754 21.001 1.00 85.06 90 ASN A CA 1
ATOM 720 C C . ASN A 1 90 ? 7.197 3.169 20.469 1.00 85.06 90 ASN A C 1
ATOM 722 O O . ASN A 1 90 ? 7.174 2.666 19.350 1.00 85.06 90 ASN A O 1
ATOM 726 N N . GLU A 1 91 ? 6.102 3.261 21.226 1.00 86.69 91 GLU A N 1
ATOM 727 C CA . GLU A 1 91 ? 4.809 2.725 20.796 1.00 86.69 91 GLU A CA 1
ATOM 728 C C . GLU A 1 91 ? 4.250 3.486 19.594 1.00 86.69 91 GLU A C 1
ATOM 730 O O . GLU A 1 91 ? 3.729 2.874 18.663 1.00 86.69 91 GLU A O 1
ATOM 735 N N . GLU A 1 92 ? 4.391 4.811 19.582 1.00 88.81 92 GLU A N 1
ATOM 736 C CA . GLU A 1 92 ? 3.925 5.655 18.486 1.00 88.81 92 GLU A CA 1
ATOM 737 C C . GLU A 1 92 ? 4.740 5.482 17.208 1.00 88.81 92 GLU A C 1
ATOM 739 O O . GLU A 1 92 ? 4.181 5.587 16.116 1.00 88.81 92 GLU A O 1
ATOM 744 N N . ARG A 1 93 ? 6.043 5.203 17.322 1.00 91.31 93 ARG A N 1
ATOM 745 C CA . ARG A 1 93 ? 6.924 4.951 16.165 1.00 91.31 93 ARG A CA 1
ATOM 746 C C . ARG A 1 93 ? 6.528 3.699 15.387 1.00 91.31 93 ARG A C 1
ATOM 748 O O . ARG A 1 93 ? 6.812 3.609 14.195 1.00 91.31 93 ARG A O 1
ATOM 755 N N . LEU A 1 94 ? 5.864 2.763 16.059 1.00 93.25 94 LEU A N 1
ATOM 756 C CA . LEU A 1 94 ? 5.424 1.484 15.510 1.00 93.25 94 LEU A CA 1
ATOM 757 C C . LEU A 1 94 ? 4.056 1.542 14.815 1.00 93.25 94 LEU A C 1
ATOM 759 O O . LEU A 1 94 ? 3.652 0.563 14.196 1.00 93.25 94 LEU A O 1
ATOM 763 N N . ILE A 1 95 ? 3.353 2.675 14.897 1.00 95.25 95 ILE A N 1
ATOM 764 C CA . ILE A 1 95 ? 2.076 2.882 14.207 1.00 95.25 95 ILE A CA 1
ATOM 765 C C . ILE A 1 95 ? 2.334 3.142 12.723 1.00 95.25 95 ILE A C 1
ATOM 767 O O . ILE A 1 95 ? 3.154 3.999 12.374 1.00 95.25 95 ILE A O 1
ATOM 771 N N . THR A 1 96 ? 1.598 2.445 11.861 1.00 96.00 96 THR A N 1
ATOM 772 C CA . THR A 1 96 ? 1.600 2.669 10.415 1.00 96.00 96 THR A CA 1
ATOM 773 C C . THR A 1 96 ? 0.963 4.011 10.070 1.00 96.00 96 THR A C 1
ATOM 775 O O . THR A 1 96 ? -0.099 4.375 10.584 1.00 96.00 96 THR A O 1
ATOM 778 N N . ARG A 1 97 ? 1.636 4.774 9.203 1.00 95.69 97 ARG A N 1
ATOM 779 C CA . ARG A 1 97 ? 1.199 6.097 8.739 1.00 95.69 97 ARG A CA 1
ATOM 780 C C . ARG A 1 97 ? 1.464 6.245 7.245 1.00 95.69 97 ARG A C 1
ATOM 782 O O . ARG A 1 97 ? 2.519 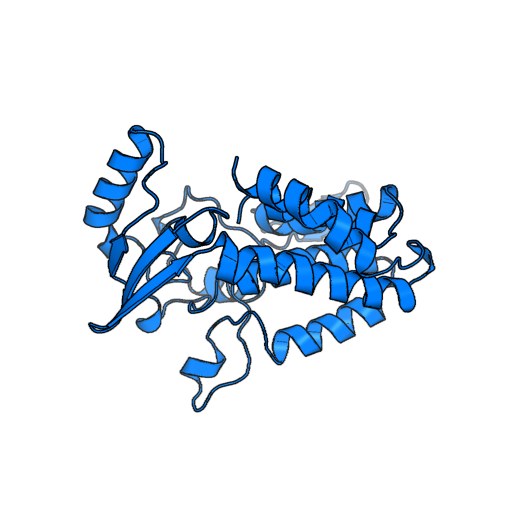5.828 6.773 1.00 95.69 97 ARG A O 1
ATOM 789 N N . ALA A 1 98 ? 0.565 6.942 6.552 1.00 94.31 98 ALA A N 1
ATOM 790 C CA . ALA A 1 98 ? 0.679 7.233 5.122 1.00 94.31 98 ALA A CA 1
ATOM 791 C C . ALA A 1 98 ? 1.868 8.141 4.759 1.00 94.31 98 ALA A C 1
ATOM 793 O O . ALA A 1 98 ? 2.331 8.153 3.620 1.00 94.31 98 ALA A O 1
ATOM 794 N N . VAL A 1 99 ? 2.370 8.905 5.733 1.00 92.75 99 VAL A N 1
ATOM 795 C CA . VAL A 1 99 ? 3.584 9.718 5.616 1.00 92.75 99 VAL A CA 1
ATOM 796 C C . VAL A 1 99 ? 4.512 9.342 6.761 1.00 92.75 99 VAL A C 1
ATOM 798 O O . VAL A 1 99 ? 4.151 9.477 7.935 1.00 92.75 99 VAL A O 1
ATOM 801 N N . SER A 1 100 ? 5.703 8.849 6.431 1.00 93.75 100 SER A N 1
ATOM 802 C CA . SER A 1 100 ? 6.649 8.342 7.421 1.00 93.75 100 SER A CA 1
ATOM 803 C C . SER A 1 100 ? 8.096 8.389 6.948 1.00 93.75 100 SER A C 1
ATOM 805 O O . SER A 1 100 ? 8.371 8.377 5.752 1.00 93.75 100 SER A O 1
ATOM 807 N N . GLU A 1 101 ? 9.032 8.401 7.899 1.00 92.69 101 GLU A N 1
ATOM 808 C CA . GLU A 1 101 ? 10.467 8.345 7.598 1.00 92.69 101 GLU A CA 1
ATOM 809 C C . GLU A 1 101 ? 10.839 7.027 6.909 1.00 92.69 101 GLU A C 1
ATOM 811 O O . GLU A 1 101 ? 11.621 7.018 5.960 1.00 92.69 101 GLU A O 1
ATOM 816 N N . SER A 1 102 ? 10.216 5.924 7.332 1.00 94.56 102 SER A N 1
ATOM 817 C CA . SER A 1 102 ? 10.413 4.606 6.733 1.00 94.56 102 SER A CA 1
ATOM 818 C C . SER A 1 102 ? 9.975 4.565 5.267 1.00 94.56 102 SER A C 1
ATOM 820 O O . SER A 1 102 ? 10.715 4.038 4.438 1.00 94.56 102 SER A O 1
ATOM 822 N N . LEU A 1 103 ? 8.835 5.172 4.913 1.00 95.94 103 LEU A N 1
ATOM 823 C CA . LEU A 1 103 ? 8.420 5.288 3.510 1.00 95.94 103 LEU A CA 1
ATOM 824 C C . LEU A 1 103 ? 9.392 6.154 2.707 1.00 95.94 103 LEU A C 1
ATOM 826 O O . LEU A 1 103 ? 9.783 5.757 1.616 1.00 95.94 103 LEU A O 1
ATOM 830 N N . GLU A 1 104 ? 9.818 7.304 3.234 1.00 96.19 104 GLU A N 1
ATOM 831 C CA . GLU A 1 104 ? 10.767 8.184 2.534 1.00 96.19 104 GLU A CA 1
ATOM 832 C C . GLU A 1 104 ? 12.131 7.519 2.299 1.00 96.19 104 GLU A C 1
ATOM 834 O O . GLU A 1 104 ? 12.763 7.733 1.263 1.00 96.19 104 GLU A O 1
ATOM 839 N N . TYR A 1 105 ? 12.584 6.678 3.230 1.00 96.25 105 TYR A N 1
ATOM 840 C CA . TYR A 1 105 ? 13.781 5.863 3.046 1.00 96.25 105 TYR A CA 1
ATOM 841 C C . TYR A 1 105 ? 13.595 4.827 1.926 1.00 96.25 105 TYR A C 1
ATOM 843 O O . TYR A 1 105 ? 14.418 4.756 1.010 1.00 96.25 105 TYR A O 1
ATOM 851 N N . LEU A 1 106 ? 12.486 4.079 1.948 1.00 97.19 106 LEU A N 1
ATOM 852 C CA . LEU A 1 106 ? 12.187 3.067 0.932 1.00 97.19 106 LEU A CA 1
ATOM 853 C C . LEU A 1 106 ? 11.989 3.673 -0.462 1.00 97.19 106 LEU A C 1
ATOM 855 O O . LEU A 1 106 ? 12.506 3.116 -1.425 1.00 97.19 106 LEU A O 1
ATOM 859 N N . LYS A 1 107 ? 11.340 4.840 -0.584 1.00 98.19 107 LYS A N 1
ATOM 860 C CA . LYS A 1 107 ? 11.208 5.562 -1.864 1.00 98.19 107 LYS A CA 1
ATOM 861 C C . LYS A 1 107 ? 12.565 5.786 -2.521 1.00 98.19 107 LYS A C 1
ATOM 863 O O . LYS A 1 107 ? 12.749 5.440 -3.686 1.00 98.19 107 LYS A O 1
ATOM 868 N N . LYS A 1 108 ? 13.533 6.313 -1.762 1.00 98.25 108 LYS A N 1
ATOM 869 C CA . LYS A 1 108 ? 14.894 6.581 -2.254 1.00 98.25 108 LYS A CA 1
ATOM 870 C C . LYS A 1 108 ? 15.598 5.301 -2.689 1.00 98.25 108 LYS A C 1
ATOM 872 O O .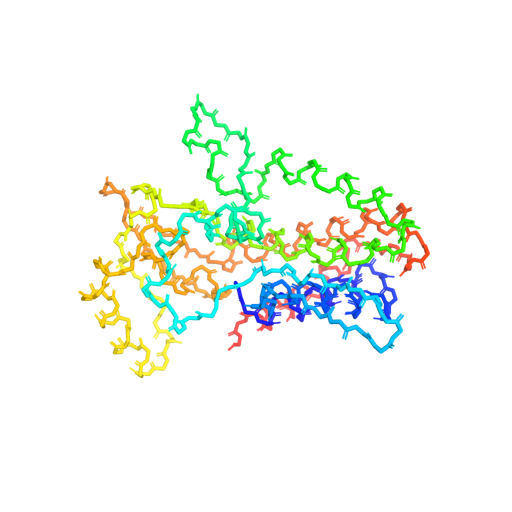 LYS A 1 108 ? 16.221 5.284 -3.747 1.00 98.25 108 LYS A O 1
ATOM 877 N N . MET A 1 109 ? 15.479 4.232 -1.899 1.00 98.12 109 MET A N 1
ATOM 878 C CA . MET A 1 109 ? 16.051 2.930 -2.251 1.00 98.12 109 MET A CA 1
ATOM 879 C C . MET A 1 109 ? 15.448 2.366 -3.539 1.00 98.12 109 MET A C 1
ATOM 881 O O . MET A 1 109 ? 16.183 1.924 -4.416 1.00 98.12 109 MET A O 1
ATOM 885 N N . VAL A 1 110 ? 14.122 2.408 -3.673 1.00 98.50 110 VAL A N 1
ATOM 886 C CA . VAL A 1 110 ? 13.410 1.865 -4.837 1.00 98.50 110 VAL A CA 1
ATOM 887 C C . VAL A 1 110 ? 13.768 2.641 -6.099 1.00 98.50 110 VAL A C 1
ATOM 889 O O . VAL A 1 110 ? 14.086 2.021 -7.112 1.00 98.50 110 VAL A O 1
ATOM 892 N N . ILE A 1 111 ? 13.799 3.976 -6.035 1.00 98.62 111 ILE A N 1
ATOM 893 C CA . ILE A 1 111 ? 14.232 4.824 -7.156 1.00 98.62 111 ILE A CA 1
ATOM 894 C C . ILE A 1 111 ? 15.658 4.463 -7.588 1.00 98.62 111 ILE A C 1
ATOM 896 O O . ILE A 1 111 ? 15.890 4.245 -8.777 1.00 98.62 111 ILE A O 1
ATOM 900 N N . ALA A 1 112 ? 16.587 4.343 -6.633 1.00 98.38 112 ALA A N 1
ATOM 901 C CA . ALA A 1 112 ? 17.979 3.994 -6.912 1.00 98.38 112 ALA A CA 1
ATOM 902 C C . ALA A 1 112 ? 18.138 2.580 -7.503 1.00 98.38 112 ALA A C 1
ATOM 904 O O . ALA A 1 112 ? 18.990 2.368 -8.363 1.00 98.38 112 ALA A O 1
ATOM 905 N N . SER A 1 113 ? 17.292 1.630 -7.093 1.00 97.88 113 SER A N 1
ATOM 906 C CA . SER A 1 113 ? 17.313 0.245 -7.587 1.00 97.88 113 SER A CA 1
ATOM 907 C C . SER A 1 113 ? 16.759 0.079 -9.005 1.00 97.88 113 SER A C 1
ATOM 909 O O . SER A 1 113 ? 16.826 -1.010 -9.573 1.00 97.88 113 SER A O 1
ATOM 911 N N . GLY A 1 114 ? 16.176 1.123 -9.602 1.00 96.94 114 GLY A N 1
ATOM 912 C CA . GLY A 1 114 ? 15.454 0.987 -10.863 1.00 96.94 114 GLY A CA 1
ATOM 913 C C . GLY A 1 114 ? 16.332 0.532 -12.037 1.00 96.94 114 GLY A C 1
ATOM 914 O O . GLY A 1 114 ? 15.820 -0.109 -12.949 1.00 96.94 114 GLY A O 1
ATOM 915 N N . GLY A 1 115 ? 17.649 0.756 -12.011 1.00 95.25 115 GLY A N 1
ATOM 916 C CA . GLY A 1 115 ? 18.586 0.205 -13.002 1.00 95.25 115 GLY A CA 1
ATOM 917 C C . GLY A 1 115 ? 18.934 -1.280 -12.815 1.00 95.25 115 GLY A C 1
ATOM 918 O O . GLY A 1 115 ? 19.565 -1.877 -13.686 1.00 95.25 115 GLY A O 1
ATOM 919 N N . GLU A 1 116 ? 18.551 -1.888 -11.692 1.00 97.38 116 GLU A N 1
ATOM 920 C CA . GLU A 1 116 ? 18.907 -3.262 -11.346 1.00 97.38 116 GLU A CA 1
ATOM 921 C C . GLU A 1 116 ? 17.938 -4.286 -11.950 1.00 97.38 116 GLU A C 1
ATOM 923 O O . GLU A 1 116 ? 16.772 -3.998 -12.229 1.00 97.38 116 GLU A O 1
ATOM 928 N N . ALA A 1 117 ? 18.391 -5.537 -12.095 1.00 95.75 117 ALA A N 1
ATOM 929 C CA . ALA A 1 117 ? 17.584 -6.622 -12.665 1.00 95.75 117 ALA A CA 1
ATOM 930 C C . ALA A 1 117 ? 16.257 -6.861 -11.913 1.00 95.75 117 ALA A C 1
ATOM 932 O O . ALA A 1 117 ? 15.283 -7.346 -12.491 1.00 95.75 117 ALA A O 1
ATOM 933 N N . HIS A 1 118 ? 16.211 -6.513 -10.625 1.00 95.75 118 HIS A N 1
ATOM 934 C CA . HIS A 1 118 ? 15.035 -6.649 -9.774 1.00 95.75 118 HIS A CA 1
ATOM 935 C C . HIS A 1 118 ? 14.277 -5.327 -9.542 1.00 95.75 118 HIS A C 1
ATOM 937 O O . HIS A 1 118 ? 13.275 -5.345 -8.830 1.00 95.75 118 HIS A O 1
ATOM 943 N N . GLY A 1 119 ? 14.680 -4.212 -10.167 1.00 97.81 119 GLY A N 1
ATOM 944 C CA . GLY A 1 119 ? 14.147 -2.874 -9.880 1.00 97.81 119 GLY A CA 1
ATOM 945 C C . GLY A 1 119 ? 12.623 -2.755 -10.010 1.00 97.81 119 GLY A C 1
ATOM 946 O O . GLY A 1 119 ? 11.966 -2.208 -9.130 1.00 97.81 119 GLY A O 1
ATOM 947 N N . LEU A 1 120 ? 12.019 -3.351 -11.047 1.00 98.50 120 LEU A N 1
ATOM 948 C CA . LEU A 1 120 ? 10.553 -3.363 -11.206 1.00 98.50 120 LEU A CA 1
ATOM 949 C C . LEU A 1 120 ? 9.825 -4.247 -10.182 1.00 98.50 120 LEU A C 1
ATOM 951 O O . LEU A 1 120 ? 8.677 -3.967 -9.844 1.00 98.50 120 LEU A O 1
ATOM 955 N N . HIS A 1 121 ? 10.476 -5.301 -9.682 1.00 98.38 121 HIS A N 1
ATOM 956 C CA . HIS A 1 121 ? 9.899 -6.154 -8.642 1.00 98.38 121 HIS A CA 1
ATOM 957 C C . HIS A 1 121 ? 9.884 -5.409 -7.306 1.00 98.38 121 HIS A C 1
ATOM 959 O O . HIS A 1 121 ? 8.871 -5.407 -6.616 1.00 98.38 121 HIS A O 1
ATOM 965 N N . TRP A 1 122 ? 10.979 -4.715 -6.978 1.00 98.19 122 TRP A N 1
ATOM 966 C CA . TRP A 1 122 ? 11.043 -3.841 -5.806 1.00 98.19 122 TRP A CA 1
ATOM 967 C C . TRP A 1 122 ? 10.078 -2.668 -5.906 1.00 98.19 122 TRP A C 1
ATOM 969 O O . TRP A 1 122 ? 9.433 -2.343 -4.913 1.00 98.19 122 TRP A O 1
ATOM 979 N N . LEU A 1 123 ? 9.913 -2.086 -7.099 1.00 98.81 123 LEU A N 1
ATOM 980 C CA . LEU A 1 123 ? 8.869 -1.099 -7.343 1.00 98.81 123 LEU A CA 1
ATOM 981 C C . LEU A 1 123 ? 7.491 -1.667 -6.991 1.00 98.81 123 LEU A C 1
ATOM 983 O O . LEU A 1 123 ? 6.791 -1.063 -6.192 1.00 98.81 123 LEU A O 1
ATOM 987 N N . GLY A 1 124 ? 7.115 -2.826 -7.538 1.00 98.69 124 GLY A N 1
ATOM 988 C CA . GLY A 1 124 ? 5.817 -3.443 -7.252 1.00 98.69 124 GLY A CA 1
ATOM 989 C C . GLY A 1 124 ? 5.593 -3.723 -5.765 1.00 98.69 124 GLY A C 1
ATOM 990 O O . GLY A 1 124 ? 4.591 -3.283 -5.208 1.00 98.69 124 GLY A O 1
ATOM 991 N N . ILE A 1 125 ? 6.559 -4.366 -5.101 1.00 98.44 125 ILE A N 1
ATOM 992 C CA . ILE A 1 125 ? 6.504 -4.647 -3.654 1.00 98.44 125 ILE A CA 1
ATOM 993 C C . ILE A 1 125 ? 6.353 -3.349 -2.847 1.00 98.44 125 ILE A C 1
ATOM 995 O O . ILE A 1 125 ? 5.584 -3.288 -1.890 1.00 98.44 125 ILE A O 1
ATOM 999 N N . PHE A 1 126 ? 7.062 -2.288 -3.236 1.00 98.62 126 PHE A N 1
ATOM 1000 C CA . PHE A 1 126 ? 6.937 -0.995 -2.578 1.00 98.62 126 PHE A CA 1
ATOM 1001 C C . PHE A 1 126 ? 5.578 -0.338 -2.825 1.00 98.62 126 PHE A C 1
ATOM 1003 O O . PHE A 1 126 ? 5.024 0.241 -1.899 1.00 98.62 126 PHE A O 1
ATOM 1010 N N . LEU A 1 127 ? 5.022 -0.420 -4.036 1.00 98.62 127 LEU A N 1
ATOM 1011 C CA . LEU A 1 127 ? 3.704 0.144 -4.345 1.00 98.62 127 LEU A CA 1
ATOM 1012 C C . LEU A 1 127 ? 2.591 -0.529 -3.536 1.00 98.62 127 LEU A C 1
ATOM 1014 O O . LEU A 1 127 ? 1.709 0.178 -3.047 1.00 98.62 127 LEU A O 1
ATOM 1018 N N . HIS A 1 128 ? 2.679 -1.848 -3.331 1.00 98.31 128 HIS A N 1
ATOM 1019 C CA . HIS A 1 128 ? 1.828 -2.586 -2.392 1.00 98.31 128 HIS A CA 1
ATOM 1020 C C . HIS A 1 128 ? 1.922 -1.985 -0.988 1.00 98.31 128 HIS A C 1
ATOM 1022 O O . HIS A 1 128 ? 0.934 -1.504 -0.437 1.00 98.31 128 HIS A O 1
ATOM 1028 N N . LEU A 1 129 ? 3.139 -1.935 -0.437 1.00 97.44 129 LEU A N 1
ATOM 1029 C CA . LEU A 1 129 ? 3.386 -1.422 0.911 1.00 97.44 129 LEU A CA 1
ATOM 1030 C C . LEU A 1 129 ? 2.945 0.037 1.063 1.00 97.44 129 LEU A C 1
ATOM 1032 O O . LEU A 1 129 ? 2.463 0.443 2.120 1.00 97.44 129 LEU A O 1
ATOM 1036 N N . TYR A 1 130 ? 3.119 0.839 0.011 1.00 98.12 130 TYR A N 1
ATOM 1037 C CA . TYR A 1 130 ? 2.749 2.241 0.019 1.00 98.12 130 TYR A CA 1
ATOM 1038 C C . TYR A 1 130 ? 1.230 2.399 0.046 1.00 98.12 130 TYR A C 1
ATOM 1040 O O . TYR A 1 130 ? 0.728 3.199 0.830 1.00 98.12 130 TYR A O 1
ATOM 1048 N N . ALA A 1 131 ? 0.496 1.605 -0.736 1.00 97.62 131 ALA A N 1
ATOM 1049 C CA . ALA A 1 131 ? -0.956 1.553 -0.653 1.00 97.62 131 ALA A CA 1
ATOM 1050 C C . ALA A 1 131 ? -1.402 1.127 0.757 1.00 97.62 131 ALA A C 1
ATOM 1052 O O . ALA A 1 131 ? -2.180 1.840 1.399 1.00 97.62 131 ALA A O 1
ATOM 1053 N N . ASP A 1 132 ? -0.858 0.023 1.279 1.00 96.81 132 ASP A N 1
ATOM 1054 C CA . ASP A 1 132 ? -1.178 -0.495 2.614 1.00 96.81 132 ASP A CA 1
ATOM 1055 C C . ASP A 1 132 ? -0.869 0.532 3.716 1.00 96.81 132 ASP A C 1
ATOM 1057 O O . ASP A 1 132 ? -1.625 0.651 4.678 1.00 96.81 132 ASP A O 1
ATOM 1061 N N . ALA A 1 133 ? 0.151 1.379 3.553 1.00 96.94 133 ALA A N 1
ATOM 1062 C CA . ALA A 1 133 ? 0.428 2.461 4.493 1.00 96.94 133 ALA A CA 1
ATOM 1063 C C . ALA A 1 133 ? -0.694 3.511 4.583 1.00 96.94 133 ALA A C 1
ATOM 1065 O O . ALA A 1 133 ? -0.804 4.167 5.619 1.00 96.94 133 ALA A O 1
ATOM 1066 N N . PHE A 1 134 ? -1.528 3.670 3.545 1.00 97.50 134 PHE A N 1
ATOM 1067 C CA . PHE A 1 134 ? -2.753 4.478 3.588 1.00 97.50 134 PHE A CA 1
ATOM 1068 C C . PHE A 1 134 ? -3.951 3.692 4.120 1.00 97.50 134 PHE A C 1
ATOM 1070 O O . PHE A 1 134 ? -4.701 4.228 4.942 1.00 97.50 134 PHE A O 1
ATOM 1077 N N . SER A 1 135 ? -4.142 2.447 3.672 1.00 94.75 135 SER A N 1
ATOM 1078 C CA . SER A 1 135 ? -5.263 1.602 4.109 1.00 94.75 135 SER A CA 1
ATOM 1079 C C . SER A 1 135 ? -5.166 1.280 5.597 1.00 94.75 135 SER A C 1
ATOM 1081 O O . SER A 1 135 ? -6.137 1.439 6.328 1.00 94.75 135 SER A O 1
ATOM 1083 N N . HIS A 1 136 ? -3.987 0.913 6.085 1.00 95.00 136 HIS A N 1
ATOM 1084 C CA . HIS A 1 136 ? -3.760 0.400 7.435 1.00 95.00 136 HIS A CA 1
ATOM 1085 C C . HIS A 1 136 ? -3.262 1.456 8.427 1.00 95.00 136 HIS A C 1
ATOM 1087 O O . HIS A 1 136 ? -2.725 1.119 9.485 1.00 95.00 136 HIS A O 1
ATOM 1093 N N . GLN A 1 137 ? -3.456 2.740 8.111 1.00 93.94 137 GLN A N 1
ATOM 1094 C CA . GLN A 1 137 ? -3.156 3.827 9.041 1.00 93.94 137 GLN A CA 1
ATOM 1095 C C . GLN A 1 137 ? -3.809 3.589 10.400 1.00 93.94 137 GLN A C 1
ATOM 1097 O O . GLN A 1 137 ? -4.946 3.116 10.472 1.00 93.94 137 GLN A O 1
ATOM 1102 N N . ASP A 1 138 ? -3.100 3.997 11.455 1.00 94.38 138 ASP A N 1
ATOM 1103 C CA . ASP A 1 138 ? -3.564 3.926 12.845 1.00 94.38 138 ASP A CA 1
ATOM 1104 C C . ASP A 1 138 ? -3.612 2.502 13.445 1.00 94.38 138 ASP A C 1
ATOM 1106 O O . ASP A 1 138 ? -4.203 2.280 14.505 1.00 94.38 138 ASP A O 1
ATOM 1110 N N . PHE A 1 139 ? -2.940 1.541 12.803 1.00 94.06 139 PHE A N 1
ATOM 1111 C CA . PHE A 1 139 ? -2.729 0.179 13.304 1.00 94.06 139 PHE A CA 1
ATOM 1112 C C . PHE A 1 139 ? -1.237 -0.191 13.335 1.00 94.06 139 PHE A C 1
ATOM 1114 O O . PHE A 1 139 ? -0.395 0.500 12.757 1.00 94.06 139 PHE A O 1
ATOM 1121 N N . LYS A 1 140 ? -0.902 -1.277 14.043 1.00 93.19 140 LYS A N 1
ATOM 1122 C CA . LYS A 1 140 ? 0.459 -1.825 14.178 1.00 93.19 140 LYS A CA 1
ATOM 1123 C C . LYS A 1 140 ? 0.515 -3.268 13.677 1.00 93.19 140 LYS A C 1
ATOM 1125 O O . LYS A 1 140 ? -0.372 -4.053 14.001 1.00 93.19 140 LYS A O 1
ATOM 1130 N N . GLY A 1 141 ? 1.590 -3.654 12.990 1.00 89.56 141 GLY A N 1
ATOM 1131 C CA . GLY A 1 141 ? 1.774 -4.988 12.390 1.00 89.56 141 GLY A CA 1
ATOM 1132 C C . GLY A 1 141 ? 2.038 -6.154 13.345 1.00 89.56 141 GLY A C 1
ATOM 1133 O O . GLY A 1 141 ? 2.549 -7.179 12.916 1.00 89.56 141 GLY A O 1
ATOM 1134 N N . PHE A 1 142 ? 1.756 -6.012 14.636 1.00 86.38 142 PHE A N 1
ATOM 1135 C CA . PHE A 1 142 ? 1.979 -7.041 15.654 1.00 86.38 142 PHE A CA 1
ATOM 1136 C C . PHE A 1 142 ? 0.908 -6.949 16.745 1.00 86.38 142 PHE A C 1
ATOM 1138 O O . PHE A 1 142 ? 0.073 -6.044 16.730 1.00 86.38 142 PHE A O 1
ATOM 1145 N N . TYR A 1 143 ? 0.925 -7.897 17.683 1.00 84.69 143 TYR A N 1
ATOM 1146 C CA . TYR A 1 143 ? 0.018 -7.889 18.830 1.00 84.69 143 TYR A CA 1
ATOM 1147 C C . TYR A 1 143 ? 0.259 -6.680 19.727 1.00 84.69 143 TYR A C 1
ATOM 1149 O O . TYR A 1 143 ? 1.315 -6.559 20.343 1.00 84.69 143 TYR A O 1
ATOM 1157 N N . ASP A 1 144 ? -0.745 -5.816 19.837 1.00 87.12 144 ASP A N 1
ATOM 1158 C CA . ASP A 1 144 ? -0.679 -4.621 20.668 1.00 87.12 144 ASP A CA 1
ATOM 1159 C C . ASP A 1 144 ? -2.080 -4.220 21.140 1.00 87.12 144 ASP A C 1
ATOM 1161 O O . ASP A 1 144 ? -3.026 -4.190 20.354 1.00 87.12 144 ASP A O 1
ATOM 1165 N N . GLU A 1 145 ? -2.227 -3.859 22.415 1.00 88.25 145 GLU A N 1
ATOM 1166 C CA . GLU A 1 145 ? -3.506 -3.398 22.975 1.00 88.25 145 GLU A CA 1
ATOM 1167 C C . GLU A 1 145 ? -4.027 -2.137 22.257 1.00 88.25 145 GLU A C 1
ATOM 1169 O O . GLU A 1 145 ? -5.228 -1.887 22.217 1.00 88.25 145 GLU A O 1
ATOM 1174 N N . TYR A 1 146 ? -3.148 -1.361 21.618 1.00 91.12 146 TYR A N 1
ATOM 1175 C CA . TYR A 1 146 ? -3.507 -0.245 20.745 1.00 91.12 146 TYR A CA 1
ATOM 1176 C C . TYR A 1 146 ? -4.390 -0.664 19.559 1.00 91.12 146 TYR A C 1
ATOM 1178 O O . TYR A 1 146 ? -5.299 0.073 19.175 1.00 91.12 146 TYR A O 1
ATOM 1186 N N . ASN A 1 147 ? -4.166 -1.855 18.998 1.00 89.88 147 ASN A N 1
ATOM 1187 C CA . ASN A 1 147 ? -4.980 -2.392 17.907 1.00 89.88 147 ASN A CA 1
ATOM 1188 C C . ASN A 1 147 ? -6.360 -2.872 18.384 1.00 89.88 147 ASN A C 1
ATOM 1190 O O . ASN A 1 147 ? -7.238 -3.116 17.555 1.00 89.88 147 ASN A O 1
ATOM 1194 N N . ARG A 1 148 ? -6.581 -2.995 19.704 1.00 88.25 148 ARG A N 1
ATOM 1195 C CA . ARG A 1 148 ? -7.890 -3.342 20.260 1.00 88.25 148 ARG A CA 1
ATOM 1196 C C . ARG A 1 148 ? -8.840 -2.160 20.092 1.00 88.25 148 ARG A C 1
ATOM 1198 O O . ARG A 1 148 ? -8.716 -1.128 20.755 1.00 88.25 148 ARG A O 1
ATOM 1205 N N . VAL A 1 149 ? -9.800 -2.331 19.191 1.00 86.88 149 VAL A N 1
ATOM 1206 C CA . VAL A 1 149 ? -10.822 -1.332 18.881 1.00 86.88 149 VAL A CA 1
ATOM 1207 C C . VAL A 1 149 ? -12.200 -1.977 18.843 1.00 86.88 149 VAL A C 1
ATOM 1209 O O . VAL A 1 149 ? -12.347 -3.104 18.373 1.00 86.88 149 VAL A O 1
ATOM 1212 N N . ASP A 1 150 ? -13.215 -1.253 19.307 1.00 84.81 150 ASP A N 1
ATOM 1213 C CA . ASP A 1 150 ? -14.605 -1.694 19.213 1.00 84.81 150 ASP A CA 1
ATOM 1214 C C . ASP A 1 150 ? -15.213 -1.149 17.923 1.00 84.81 150 ASP A C 1
ATOM 1216 O O . ASP A 1 150 ? -15.348 0.064 17.764 1.00 84.81 150 ASP A O 1
ATOM 1220 N N . LEU A 1 151 ? -15.597 -2.019 16.992 1.00 83.19 151 LEU A N 1
ATOM 1221 C CA . LEU A 1 151 ? -16.226 -1.597 15.740 1.00 83.19 151 LEU A CA 1
ATOM 1222 C C . LEU A 1 151 ? -17.644 -1.054 15.996 1.00 83.19 151 LEU A C 1
ATOM 1224 O O . LEU A 1 151 ? -18.560 -1.829 16.294 1.00 83.19 151 LEU A O 1
ATOM 1228 N N . VAL A 1 152 ? -17.842 0.258 15.839 1.00 84.06 152 VAL A N 1
ATOM 1229 C CA . VAL A 1 152 ? -19.108 0.961 16.118 1.00 84.06 152 VAL A CA 1
ATOM 1230 C C . VAL A 1 152 ? -20.024 0.919 14.895 1.00 84.06 152 VAL A C 1
ATOM 1232 O O . VAL A 1 152 ? -21.107 0.331 14.963 1.00 84.06 152 VAL A O 1
ATOM 1235 N N . GLU A 1 153 ? -19.552 1.428 13.760 1.00 82.62 153 GLU A N 1
ATOM 1236 C CA . GLU A 1 153 ? -20.217 1.338 12.457 1.00 82.62 153 GLU A CA 1
ATOM 1237 C C . GLU A 1 153 ? -19.331 0.543 11.495 1.00 82.62 153 GLU A C 1
ATOM 1239 O O . GLU A 1 153 ? -18.149 0.839 11.332 1.00 82.62 153 GLU A O 1
ATOM 1244 N N . ALA A 1 154 ? -19.897 -0.486 10.866 1.00 77.31 154 ALA A N 1
ATOM 1245 C CA . ALA A 1 154 ? -19.251 -1.251 9.804 1.00 77.31 154 ALA A CA 1
ATOM 1246 C C . ALA A 1 154 ? -19.890 -0.878 8.464 1.00 77.31 154 ALA A C 1
ATOM 1248 O O . ALA A 1 154 ? -21.046 -0.458 8.439 1.00 77.31 154 ALA A O 1
ATOM 1249 N N . VAL A 1 155 ? -19.191 -1.095 7.348 1.00 70.94 155 VAL A N 1
ATOM 1250 C CA . VAL A 1 155 ? -19.791 -0.890 6.021 1.00 70.94 155 VAL A CA 1
ATOM 1251 C C . VAL A 1 155 ? -21.075 -1.699 5.865 1.00 70.94 155 VAL A C 1
ATOM 1253 O O . VAL A 1 155 ? -21.078 -2.923 5.974 1.00 70.94 155 VAL A O 1
ATOM 1256 N N . ASP A 1 156 ? -22.165 -1.001 5.551 1.00 49.75 156 ASP A N 1
ATOM 1257 C CA . ASP A 1 156 ? -23.514 -1.563 5.459 1.00 49.75 156 ASP A CA 1
ATOM 1258 C C . ASP A 1 156 ? -23.786 -2.374 4.181 1.00 49.75 156 ASP A C 1
ATOM 1260 O O . ASP A 1 156 ? -24.780 -3.105 4.116 1.00 49.75 156 ASP A O 1
ATOM 1264 N N . LYS A 1 157 ? -22.904 -2.286 3.176 1.00 47.50 157 LYS A N 1
ATOM 1265 C CA . LYS A 1 157 ? -23.022 -2.958 1.869 1.00 47.50 157 LYS A CA 1
ATOM 1266 C C . LYS A 1 157 ? -22.214 -4.249 1.786 1.00 47.50 157 LYS A C 1
ATOM 1268 O O . LYS A 1 157 ? -21.496 -4.496 0.826 1.00 47.50 157 LYS A O 1
ATOM 1273 N N . VAL A 1 158 ? -22.337 -5.092 2.797 1.00 49.06 158 VAL A N 1
ATOM 1274 C CA . VAL A 1 158 ? -21.842 -6.466 2.723 1.00 49.06 158 VAL A CA 1
ATOM 1275 C C . VAL A 1 158 ? -23.030 -7.388 2.442 1.00 49.06 158 VAL A C 1
ATOM 1277 O O . VAL A 1 158 ? -24.097 -7.161 3.025 1.00 49.06 158 VAL A O 1
ATOM 1280 N N . PRO A 1 159 ? -22.913 -8.398 1.554 1.00 49.00 159 PRO A N 1
ATOM 1281 C CA . PRO A 1 159 ? -23.990 -9.353 1.305 1.00 49.00 159 PRO A CA 1
ATOM 1282 C C . PRO A 1 159 ? -24.551 -9.897 2.624 1.00 49.00 159 PRO A C 1
ATOM 1284 O O . PRO A 1 159 ? -23.823 -10.017 3.603 1.00 49.00 159 PRO A O 1
ATOM 1287 N N . TRP A 1 160 ? -25.833 -10.264 2.683 1.00 47.47 160 TRP A N 1
ATOM 1288 C CA . TRP A 1 160 ? -26.490 -10.702 3.930 1.00 47.47 160 TRP A CA 1
ATOM 1289 C C . TRP A 1 160 ? -25.718 -11.792 4.712 1.00 47.47 160 TRP A C 1
ATOM 1291 O O . TRP A 1 160 ? -25.708 -11.780 5.943 1.00 47.47 160 TRP A O 1
ATOM 1301 N N . LYS A 1 161 ? -24.983 -12.666 4.009 1.00 50.66 161 LYS A N 1
ATOM 1302 C CA . LYS A 1 161 ? -24.074 -13.666 4.602 1.00 50.66 161 LYS A CA 1
ATOM 1303 C C . LYS A 1 161 ? -22.927 -13.038 5.407 1.00 50.66 161 LYS A C 1
ATOM 1305 O O . LYS A 1 161 ? -22.601 -13.529 6.481 1.00 50.66 161 LYS A O 1
ATOM 1310 N N . ASP A 1 162 ? -22.386 -11.920 4.938 1.00 52.03 162 ASP A N 1
ATOM 1311 C CA . ASP A 1 162 ? -21.329 -11.158 5.600 1.00 52.03 162 ASP A CA 1
ATOM 1312 C C . ASP A 1 162 ? -21.870 -10.249 6.709 1.00 52.03 162 ASP A C 1
ATOM 1314 O O . ASP A 1 162 ? -21.139 -9.949 7.642 1.00 52.03 162 ASP A O 1
ATOM 1318 N N . ARG A 1 163 ? -23.151 -9.847 6.683 1.00 51.94 163 ARG A N 1
ATOM 1319 C CA . ARG A 1 163 ? -23.800 -9.213 7.851 1.00 51.94 163 ARG A CA 1
ATOM 1320 C C . ARG A 1 163 ? -23.918 -10.190 9.016 1.00 51.94 163 ARG A C 1
ATOM 1322 O O . ARG A 1 163 ? -23.647 -9.817 10.153 1.00 51.94 163 ARG A O 1
ATOM 1329 N N . PHE A 1 164 ? -24.277 -11.441 8.726 1.00 53.28 164 PHE A N 1
ATOM 1330 C CA . PHE A 1 164 ? -24.257 -12.515 9.715 1.00 53.28 164 PHE A CA 1
ATOM 1331 C C . PHE A 1 164 ? -22.827 -12.816 10.175 1.00 53.28 164 PHE A C 1
ATOM 1333 O O . PHE A 1 164 ? -22.610 -12.943 11.373 1.00 53.28 164 PHE A O 1
ATOM 1340 N N . LEU A 1 165 ? -21.847 -12.830 9.263 1.00 48.69 165 LEU A N 1
ATOM 1341 C CA . LEU A 1 165 ? -20.430 -12.986 9.603 1.00 48.69 165 LEU A CA 1
ATOM 1342 C C . LEU A 1 165 ? -19.865 -11.805 10.406 1.00 48.69 165 LEU A C 1
ATOM 1344 O O . LEU A 1 165 ? -19.051 -12.047 11.279 1.00 48.69 165 LEU A O 1
ATOM 1348 N N . ASN A 1 166 ? -20.310 -10.568 10.163 1.00 47.72 166 ASN A N 1
ATOM 1349 C CA . ASN A 1 166 ? -19.937 -9.365 10.920 1.00 47.72 166 ASN A CA 1
ATOM 1350 C C . ASN A 1 166 ? -20.604 -9.333 12.301 1.00 47.72 166 ASN A C 1
ATOM 1352 O O . ASN A 1 166 ? -20.016 -8.892 13.285 1.00 47.72 166 ASN A O 1
ATOM 1356 N N . TRP A 1 167 ? -21.849 -9.800 12.401 1.00 53.34 167 TRP A N 1
ATOM 1357 C CA . TRP A 1 167 ? -22.508 -10.010 13.687 1.00 53.34 167 TRP A CA 1
ATOM 1358 C C . TRP A 1 167 ? -21.826 -11.142 14.472 1.00 53.34 167 TRP A C 1
ATOM 1360 O O . TRP A 1 167 ? -21.527 -10.967 15.653 1.00 53.34 167 TRP A O 1
ATOM 1370 N N . LEU A 1 168 ? -21.466 -12.247 13.806 1.00 48.84 168 LEU A N 1
ATOM 1371 C CA . LEU A 1 168 ? -20.600 -13.283 14.367 1.00 48.84 168 LEU A CA 1
ATOM 1372 C C . LEU A 1 168 ? -19.243 -12.697 14.756 1.00 48.84 168 LEU A C 1
ATOM 1374 O O . LEU A 1 168 ? -18.807 -12.928 15.867 1.00 48.84 168 LEU A O 1
ATOM 1378 N N . SER A 1 169 ? -18.574 -11.916 13.913 1.00 44.72 169 SER A N 1
ATOM 1379 C CA . SER A 1 169 ? -17.247 -11.365 14.200 1.00 44.72 169 SER A CA 1
ATOM 1380 C C . SER A 1 169 ? -17.280 -10.320 15.308 1.00 44.72 169 SER A C 1
ATOM 1382 O O . SER A 1 169 ? -16.250 -10.084 15.915 1.00 44.72 169 SER A O 1
ATOM 1384 N N . ARG A 1 170 ? -18.439 -9.721 15.611 1.00 49.88 170 ARG A N 1
ATOM 1385 C CA . ARG A 1 170 ? -18.672 -8.931 16.831 1.00 49.88 170 ARG A CA 1
ATOM 1386 C C . ARG A 1 170 ? -18.798 -9.817 18.074 1.00 49.88 170 ARG A C 1
ATOM 1388 O O . ARG A 1 170 ? -18.272 -9.458 19.120 1.00 49.88 170 ARG A O 1
ATOM 1395 N N . LEU A 1 171 ? -19.430 -10.987 17.960 1.00 46.59 171 LEU A N 1
ATOM 1396 C CA . LEU A 1 171 ? -19.491 -12.004 19.026 1.00 46.59 171 LEU A CA 1
ATOM 1397 C C . LEU A 1 171 ? -18.149 -12.741 19.225 1.00 46.59 171 LEU A C 1
ATOM 1399 O O . LEU A 1 171 ? -17.812 -13.123 20.341 1.00 46.59 171 LEU A O 1
ATOM 1403 N N . PHE A 1 172 ? -17.373 -12.894 18.150 1.00 42.50 172 PHE A N 1
ATOM 1404 C CA . PHE A 1 172 ? -16.039 -13.494 18.074 1.00 42.50 172 PHE A CA 1
ATOM 1405 C C . PHE A 1 172 ? -14.929 -12.435 17.994 1.00 42.50 172 PHE A C 1
ATOM 1407 O O . PHE A 1 172 ? -13.775 -12.787 17.782 1.00 42.50 172 PHE A O 1
ATOM 1414 N N . ALA A 1 173 ? -15.232 -11.152 18.212 1.00 43.56 173 ALA A N 1
ATOM 1415 C CA . ALA A 1 173 ? -14.230 -10.093 18.346 1.00 43.56 173 ALA A CA 1
ATOM 1416 C C . ALA A 1 173 ? -13.188 -10.413 19.435 1.00 43.56 173 ALA A C 1
ATOM 1418 O O . ALA A 1 173 ? -12.020 -10.094 19.230 1.00 43.56 173 ALA A O 1
ATOM 1419 N N . PRO A 1 174 ? -13.534 -11.130 20.531 1.00 40.72 174 PRO A N 1
ATOM 1420 C CA . PRO A 1 174 ? -12.541 -11.657 21.467 1.00 40.72 174 PRO A CA 1
ATOM 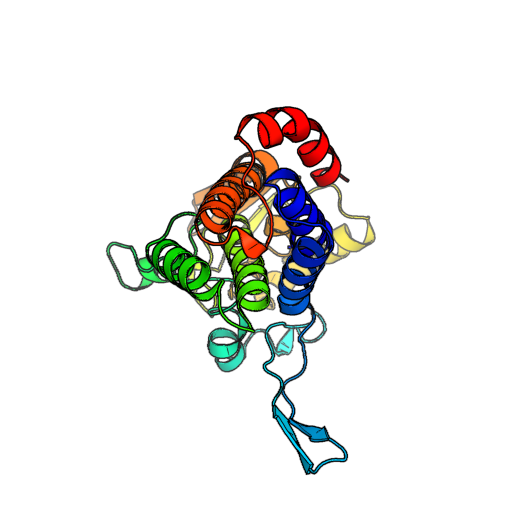1421 C C . PRO A 1 174 ? -11.568 -12.691 20.865 1.00 40.72 174 PRO A C 1
ATOM 1423 O O . PRO A 1 174 ? -10.517 -12.930 21.449 1.00 40.72 174 PRO A O 1
ATOM 1426 N N . ALA A 1 175 ? -11.913 -13.320 19.735 1.00 41.31 175 ALA A N 1
ATOM 1427 C CA . ALA A 1 175 ? -11.102 -14.312 19.022 1.00 41.31 175 ALA A CA 1
ATOM 1428 C C . ALA A 1 175 ? -10.271 -13.717 17.868 1.00 41.31 175 ALA A C 1
ATOM 1430 O O . ALA A 1 175 ? -9.368 -14.387 17.369 1.00 41.31 175 ALA A O 1
ATOM 1431 N N . LEU A 1 176 ? -10.544 -12.476 17.447 1.00 55.41 176 LEU A N 1
ATOM 1432 C CA . LEU A 1 176 ? -9.670 -11.736 16.537 1.00 55.41 176 LEU A CA 1
ATOM 1433 C C . LEU A 1 176 ? -8.551 -11.109 17.367 1.00 55.41 176 LEU A C 1
ATOM 1435 O O . LEU A 1 176 ? -8.793 -10.235 18.200 1.00 55.41 176 LEU A O 1
ATOM 1439 N N . ALA A 1 177 ? -7.324 -11.585 17.171 1.00 62.31 177 ALA A N 1
ATOM 1440 C CA . ALA A 1 177 ? -6.174 -11.030 17.864 1.00 62.31 177 ALA A CA 1
ATOM 1441 C C . ALA A 1 177 ? -6.007 -9.540 17.492 1.00 62.31 177 ALA A C 1
ATOM 1443 O O . ALA A 1 177 ? -6.206 -9.190 16.325 1.00 62.31 177 ALA A O 1
ATOM 1444 N N . PRO A 1 178 ? -5.645 -8.659 18.447 1.00 76.06 178 PRO A N 1
ATOM 1445 C CA . PRO A 1 178 ? -5.368 -7.244 18.213 1.00 76.06 178 PRO A CA 1
ATOM 1446 C C . PRO A 1 178 ? -4.024 -7.087 17.484 1.00 76.06 178 PRO A C 1
ATOM 1448 O O . PRO A 1 178 ? -3.052 -6.534 17.998 1.00 76.06 178 PRO A O 1
ATOM 1451 N N . ILE A 1 179 ? -3.968 -7.630 16.272 1.00 80.75 179 ILE A N 1
ATOM 1452 C CA . ILE A 1 179 ? -2.850 -7.529 15.353 1.00 80.75 179 ILE A CA 1
ATOM 1453 C C . ILE A 1 179 ? -3.337 -6.849 14.086 1.00 80.75 179 ILE A C 1
ATOM 1455 O O . ILE A 1 179 ? -4.355 -7.245 13.509 1.00 80.75 179 ILE A O 1
ATOM 1459 N N . GLY A 1 180 ? -2.624 -5.804 13.675 1.00 85.12 180 GLY A N 1
ATOM 1460 C CA . GLY A 1 180 ? -3.042 -4.970 12.567 1.00 85.12 180 GLY A CA 1
ATOM 1461 C C . GLY A 1 180 ? -4.454 -4.438 12.783 1.00 85.12 180 GLY A C 1
ATOM 1462 O O . GLY A 1 180 ? -4.842 -4.068 13.892 1.00 85.12 180 GLY A O 1
ATOM 1463 N N . HIS A 1 181 ? -5.251 -4.467 11.721 1.00 85.69 181 HIS A N 1
ATOM 1464 C CA . HIS A 1 181 ? -6.654 -4.071 11.751 1.00 85.69 181 HIS A CA 1
ATOM 1465 C C . HIS A 1 181 ? -7.617 -5.232 12.065 1.00 85.69 181 HIS A C 1
ATOM 1467 O O . HIS A 1 181 ? -8.803 -5.143 11.745 1.00 85.69 181 HIS A O 1
ATOM 1473 N N . GLY A 1 182 ? -7.155 -6.315 12.707 1.00 80.25 182 GLY A N 1
ATOM 1474 C CA . GLY A 1 182 ? -7.972 -7.501 12.999 1.00 80.25 182 GLY A CA 1
ATOM 1475 C C . GLY A 1 182 ? -9.319 -7.176 13.661 1.00 80.25 182 GLY A C 1
ATOM 1476 O O . GLY A 1 182 ? -10.364 -7.602 13.173 1.00 80.25 182 GLY A O 1
ATOM 1477 N N . CYS A 1 183 ? -9.326 -6.332 14.701 1.00 79.94 183 CYS A N 1
ATOM 1478 C CA . CYS A 1 183 ? -10.555 -5.890 15.381 1.00 79.94 183 CYS A CA 1
ATOM 1479 C C . CYS A 1 183 ? -11.438 -4.941 14.538 1.00 79.94 183 CYS A C 1
ATOM 1481 O O . CYS A 1 183 ? -12.621 -4.776 14.832 1.00 79.94 183 CYS A O 1
ATOM 1483 N N . ALA A 1 184 ? -10.893 -4.345 13.474 1.00 82.94 184 ALA A N 1
ATOM 1484 C CA . ALA A 1 184 ? -11.623 -3.544 12.491 1.00 82.94 184 ALA A CA 1
ATOM 1485 C C . ALA A 1 184 ? -12.081 -4.361 11.265 1.00 82.94 184 ALA A C 1
ATOM 1487 O O . ALA A 1 184 ? -12.702 -3.805 10.353 1.00 82.94 184 ALA A O 1
ATOM 1488 N N . ALA A 1 185 ? -11.834 -5.678 11.252 1.00 82.81 185 ALA A N 1
ATOM 1489 C CA . ALA A 1 185 ? -12.175 -6.592 10.163 1.00 82.81 185 ALA A CA 1
ATOM 1490 C C . ALA A 1 185 ? -11.681 -6.065 8.800 1.00 82.81 185 ALA A C 1
ATOM 1492 O O . ALA A 1 185 ? -10.617 -5.464 8.715 1.00 82.81 185 ALA A O 1
ATOM 1493 N N . LYS A 1 186 ? -12.452 -6.271 7.728 1.00 84.00 186 LYS A N 1
ATOM 1494 C CA . LYS A 1 186 ? -12.108 -5.835 6.363 1.00 84.00 186 LYS A CA 1
ATOM 1495 C C . LYS A 1 186 ? -12.387 -4.357 6.066 1.00 84.00 186 LYS A C 1
ATOM 1497 O O . LYS A 1 186 ? -12.256 -3.949 4.921 1.00 84.00 186 LYS A O 1
ATOM 1502 N N . ASN A 1 187 ? -12.850 -3.563 7.037 1.00 87.00 187 ASN A N 1
ATOM 1503 C CA . ASN A 1 187 ? -13.295 -2.194 6.748 1.00 87.00 187 ASN A CA 1
ATOM 1504 C C . ASN A 1 187 ? -12.184 -1.301 6.167 1.00 87.00 187 ASN A C 1
ATOM 1506 O O . ASN A 1 187 ? -12.476 -0.627 5.185 1.00 87.00 187 ASN A O 1
ATOM 1510 N N . PRO A 1 188 ? -10.933 -1.307 6.673 1.00 91.50 188 PRO A N 1
ATOM 1511 C CA . PRO A 1 188 ? -9.839 -0.542 6.058 1.00 91.50 188 PRO A CA 1
ATOM 1512 C C . PRO A 1 188 ? -9.574 -0.911 4.587 1.00 91.50 188 PRO A C 1
ATOM 1514 O O . PRO A 1 188 ? -9.254 -0.045 3.777 1.00 91.50 188 PRO A O 1
ATOM 1517 N N . ASP A 1 189 ? -9.803 -2.174 4.226 1.00 90.06 189 ASP A N 1
ATOM 1518 C CA . ASP A 1 189 ? -9.519 -2.737 2.901 1.00 90.06 189 ASP A CA 1
ATOM 1519 C C . ASP A 1 189 ? -10.592 -2.482 1.840 1.00 90.06 189 ASP A C 1
ATOM 1521 O O . ASP A 1 189 ? -10.426 -2.908 0.699 1.00 90.06 189 ASP A O 1
ATOM 1525 N N . ILE A 1 190 ? -11.708 -1.844 2.202 1.00 89.38 190 ILE A N 1
ATOM 1526 C CA . ILE A 1 190 ? -12.801 -1.542 1.274 1.00 89.38 190 ILE A CA 1
ATOM 1527 C C . ILE A 1 190 ? -12.702 -0.060 0.880 1.00 89.38 190 ILE A C 1
ATOM 1529 O O . ILE A 1 190 ? -12.947 0.799 1.733 1.00 89.38 190 ILE A O 1
ATOM 1533 N N . PRO A 1 191 ? -12.398 0.282 -0.385 1.00 90.88 191 PRO A N 1
ATOM 1534 C CA . PRO A 1 191 ? -12.127 1.666 -0.775 1.00 90.88 191 PRO A CA 1
ATOM 1535 C C . PRO A 1 191 ? -13.265 2.649 -0.476 1.00 90.88 191 PRO A C 1
ATOM 1537 O O . PRO A 1 191 ? -13.024 3.750 0.004 1.00 90.88 191 PRO A O 1
ATOM 1540 N N . TYR A 1 192 ? -14.518 2.254 -0.711 1.00 88.19 192 TYR A N 1
ATOM 1541 C CA . TYR A 1 192 ? -15.699 3.104 -0.509 1.00 88.19 192 TYR A CA 1
ATOM 1542 C C . TYR A 1 192 ? -16.279 3.049 0.913 1.00 88.19 192 TYR A C 1
ATOM 1544 O O . TYR A 1 192 ? -17.399 3.511 1.150 1.00 88.19 192 TYR A O 1
ATOM 1552 N N . ALA A 1 193 ? -15.567 2.431 1.855 1.00 89.31 193 ALA A N 1
ATOM 1553 C CA . ALA A 1 193 ? -16.055 2.262 3.209 1.00 89.31 193 ALA A CA 1
ATOM 1554 C C . ALA A 1 193 ? -16.130 3.581 3.973 1.00 89.31 193 ALA A C 1
ATOM 1556 O O . ALA A 1 193 ? -15.141 4.301 4.086 1.00 89.31 193 ALA A O 1
ATOM 1557 N N . VAL A 1 194 ? -17.275 3.818 4.609 1.00 92.12 194 VAL A N 1
ATOM 1558 C CA . VAL A 1 194 ? -17.388 4.757 5.723 1.00 92.12 194 VAL A CA 1
ATOM 1559 C C . VAL A 1 194 ? -17.720 3.933 6.957 1.00 92.12 194 VAL A C 1
ATOM 1561 O O . VAL A 1 194 ? -18.710 3.201 6.963 1.00 92.12 194 VAL A O 1
ATOM 1564 N N . TRP A 1 195 ? -16.854 3.993 7.960 1.00 92.25 195 TRP A N 1
ATOM 1565 C CA . TRP A 1 195 ? -16.919 3.141 9.146 1.00 92.25 195 TRP A CA 1
ATOM 1566 C C . TRP A 1 195 ? -16.396 3.889 10.372 1.00 92.25 195 TRP A C 1
ATOM 1568 O O . TRP A 1 195 ? -15.750 4.931 10.253 1.00 92.25 195 TRP A O 1
ATOM 1578 N N . SER A 1 196 ? -16.688 3.386 11.568 1.00 93.12 196 SER A N 1
ATOM 1579 C CA . SER A 1 196 ? -16.176 3.974 12.804 1.00 93.12 196 SER A CA 1
ATOM 1580 C C . SER A 1 196 ? -15.829 2.920 13.843 1.00 93.12 196 SER A C 1
ATOM 1582 O O . SER A 1 196 ? -16.434 1.848 13.919 1.00 93.12 196 SER A O 1
ATOM 1584 N N . TYR A 1 197 ? -14.837 3.229 14.669 1.00 90.25 197 TYR A N 1
ATOM 1585 C CA . TYR A 1 197 ? -14.408 2.388 15.776 1.00 90.25 197 TYR A CA 1
ATOM 1586 C C . TYR A 1 197 ? -14.140 3.220 17.021 1.00 90.25 197 TYR A C 1
ATOM 1588 O O . TYR A 1 197 ? -13.835 4.410 16.953 1.00 90.25 197 TYR A O 1
ATOM 1596 N N . ARG A 1 198 ? -14.242 2.583 18.184 1.00 91.81 198 ARG A N 1
ATOM 1597 C CA . ARG A 1 198 ? -13.924 3.186 19.471 1.00 91.81 198 ARG A CA 1
ATOM 1598 C C . ARG A 1 198 ? -12.603 2.637 19.979 1.00 91.81 198 ARG A C 1
ATOM 1600 O O . ARG A 1 198 ? -12.412 1.428 20.052 1.00 91.81 198 ARG A O 1
ATOM 1607 N N . ARG A 1 199 ? -11.706 3.534 20.377 1.00 92.00 199 ARG A N 1
ATOM 1608 C CA . ARG A 1 199 ? -10.458 3.205 21.067 1.00 92.00 199 ARG A CA 1
ATOM 1609 C C . ARG A 1 199 ? -10.397 4.004 22.359 1.00 92.00 199 ARG A C 1
ATOM 1611 O O . ARG A 1 199 ? -10.472 5.230 22.332 1.00 92.00 199 ARG A O 1
ATOM 1618 N N . LYS A 1 200 ? -10.274 3.317 23.501 1.00 90.00 200 LYS A N 1
ATOM 1619 C CA . LYS A 1 200 ? -10.187 3.946 24.837 1.00 90.00 200 LYS A CA 1
ATOM 1620 C C . LYS A 1 200 ? -11.286 5.003 25.076 1.00 90.00 200 LYS A C 1
ATOM 1622 O O . LYS A 1 200 ? -11.016 6.105 25.539 1.00 90.00 200 LYS A O 1
ATOM 1627 N N . GLY A 1 201 ? -12.527 4.685 24.700 1.00 88.38 201 GLY A N 1
ATOM 1628 C CA . GLY A 1 201 ? -13.687 5.574 24.866 1.00 88.38 201 GLY A CA 1
ATOM 1629 C C . GLY A 1 201 ? -13.850 6.663 23.798 1.00 88.38 201 GLY A C 1
ATOM 1630 O O . GLY A 1 201 ? -14.930 7.238 23.698 1.00 88.38 201 GLY A O 1
ATOM 1631 N N . ARG A 1 202 ? -12.838 6.914 22.957 1.00 93.81 202 ARG A N 1
ATOM 1632 C CA . ARG A 1 202 ? -12.921 7.869 21.846 1.00 93.81 202 ARG A CA 1
ATOM 1633 C C . ARG A 1 202 ? -13.370 7.170 20.573 1.00 93.81 202 ARG A C 1
ATOM 1635 O O . ARG A 1 202 ? -12.754 6.194 20.157 1.00 93.81 202 ARG A O 1
ATOM 1642 N N . GLU A 1 203 ? -14.420 7.690 19.955 1.00 94.38 203 GLU A N 1
ATOM 1643 C CA . GLU A 1 203 ? -14.870 7.237 18.643 1.00 94.38 203 GLU A CA 1
ATOM 1644 C C . GLU A 1 203 ? -14.103 7.951 17.525 1.00 94.38 203 GLU A C 1
ATOM 1646 O O . GLU A 1 203 ? -13.858 9.158 17.592 1.00 94.38 203 GLU A O 1
ATOM 1651 N N . ILE A 1 204 ? -13.700 7.181 16.518 1.00 94.81 204 ILE A N 1
ATOM 1652 C CA . ILE A 1 204 ? -12.988 7.622 15.324 1.00 94.81 204 ILE A CA 1
ATOM 1653 C C . ILE A 1 204 ? -13.811 7.152 14.131 1.00 94.81 204 ILE A C 1
ATOM 1655 O O . ILE A 1 204 ? -14.057 5.957 13.977 1.00 94.81 204 ILE A O 1
ATOM 1659 N N . ARG A 1 205 ? -14.247 8.101 13.304 1.00 95.06 205 ARG A N 1
ATOM 1660 C CA . ARG A 1 205 ? -14.919 7.848 12.029 1.00 95.06 205 ARG A CA 1
ATOM 1661 C C . ARG A 1 205 ? -13.895 7.969 10.908 1.00 95.06 205 ARG A C 1
ATOM 1663 O O . ARG A 1 205 ? -13.058 8.861 10.962 1.00 95.06 205 ARG A O 1
ATOM 1670 N N . VAL A 1 206 ? -13.989 7.079 9.929 1.00 94.69 206 VAL A N 1
ATOM 1671 C CA . VAL A 1 206 ? -13.091 6.989 8.781 1.00 94.69 206 VAL A CA 1
ATOM 1672 C C . VAL A 1 206 ? -13.926 6.899 7.509 1.00 94.69 206 VAL A C 1
ATOM 1674 O O . VAL A 1 206 ? -14.733 5.980 7.357 1.00 94.69 206 VAL A O 1
ATOM 1677 N N . ASP A 1 207 ? -13.715 7.834 6.589 1.00 94.88 207 ASP A N 1
ATOM 1678 C CA . ASP A 1 207 ? -14.107 7.731 5.184 1.00 94.88 207 ASP A CA 1
ATOM 1679 C C . ASP A 1 207 ? -12.890 7.272 4.375 1.00 94.88 207 ASP A C 1
ATOM 1681 O O . ASP A 1 207 ? -12.000 8.059 4.047 1.00 94.88 207 ASP A O 1
ATOM 1685 N N . ASN A 1 208 ? -12.821 5.976 4.067 1.00 94.00 208 ASN A N 1
ATOM 1686 C CA . ASN A 1 208 ? -11.676 5.407 3.362 1.00 94.00 208 ASN A CA 1
ATOM 1687 C C . ASN A 1 208 ? -11.435 6.102 2.023 1.00 94.00 208 ASN A C 1
ATOM 1689 O O . ASN A 1 208 ? -10.285 6.373 1.675 1.00 94.00 208 ASN A O 1
ATOM 1693 N N . LEU A 1 209 ? -12.496 6.413 1.278 1.00 93.62 209 LEU A N 1
ATOM 1694 C CA . LEU A 1 209 ? -12.350 6.947 -0.065 1.00 93.62 209 LEU A CA 1
ATOM 1695 C C . LEU A 1 209 ? -11.661 8.310 -0.020 1.00 93.62 209 LEU A C 1
ATOM 1697 O O . LEU A 1 209 ? -10.697 8.530 -0.752 1.00 93.62 209 LEU A O 1
ATOM 1701 N N . GLN A 1 210 ? -12.144 9.200 0.850 1.00 95.38 210 GLN A N 1
ATOM 1702 C CA . GLN A 1 210 ? -11.629 10.564 0.967 1.00 95.38 210 GLN A CA 1
ATOM 1703 C C . GLN A 1 210 ? -10.303 10.635 1.729 1.00 95.38 210 GLN A C 1
ATOM 1705 O O . GLN A 1 210 ? -9.421 11.400 1.348 1.00 95.38 210 GLN A O 1
ATOM 1710 N N . GLU A 1 211 ? -10.145 9.848 2.793 1.00 96.12 211 GLU A N 1
ATOM 1711 C CA . GLU A 1 211 ? -9.023 9.993 3.729 1.00 96.12 211 GLU A CA 1
ATOM 1712 C C . GLU A 1 211 ? -7.846 9.057 3.430 1.00 96.12 211 GLU A C 1
ATOM 1714 O O . GLU A 1 211 ? -6.729 9.308 3.886 1.00 96.12 211 GLU A O 1
ATOM 1719 N N . ARG A 1 212 ? -8.071 7.961 2.692 1.00 95.88 212 ARG A N 1
ATOM 1720 C CA . ARG A 1 212 ? -7.057 6.914 2.476 1.00 95.88 212 ARG A CA 1
ATOM 1721 C C . ARG A 1 212 ? -6.794 6.663 0.996 1.00 95.88 212 ARG A C 1
ATOM 1723 O O . ARG A 1 212 ? -5.669 6.846 0.548 1.00 95.88 212 ARG A O 1
ATOM 1730 N N . TYR A 1 213 ? -7.814 6.304 0.223 1.00 95.56 213 TYR A N 1
ATOM 1731 C CA . TYR A 1 213 ? -7.627 5.796 -1.139 1.00 95.56 213 TYR A CA 1
ATOM 1732 C C . TYR A 1 213 ? -7.364 6.901 -2.165 1.00 95.56 213 TYR A C 1
ATOM 1734 O O . TYR A 1 213 ? -6.445 6.760 -2.966 1.00 95.56 213 TYR A O 1
ATOM 1742 N N . ILE A 1 214 ? -8.098 8.022 -2.139 1.00 95.94 214 ILE A N 1
ATOM 1743 C CA . ILE A 1 214 ? -7.786 9.168 -3.013 1.00 95.94 214 ILE A CA 1
ATOM 1744 C C . ILE A 1 214 ? -6.374 9.715 -2.728 1.00 95.94 214 ILE A C 1
ATOM 1746 O O . ILE A 1 214 ? -5.602 9.833 -3.683 1.00 95.94 214 ILE A O 1
ATOM 1750 N N . PRO A 1 215 ? -5.986 9.974 -1.462 1.00 97.44 215 PRO A N 1
ATOM 1751 C CA . PRO A 1 215 ? -4.615 10.360 -1.141 1.00 97.44 215 PRO A CA 1
ATOM 1752 C C . PRO A 1 215 ? -3.570 9.323 -1.575 1.00 97.44 215 PRO A C 1
ATOM 1754 O O . PRO A 1 215 ? -2.509 9.705 -2.065 1.00 97.44 215 PRO A O 1
ATOM 1757 N N . ALA A 1 216 ? -3.869 8.022 -1.462 1.00 97.25 216 ALA A N 1
ATOM 1758 C CA . ALA A 1 216 ? -2.979 6.963 -1.939 1.00 97.25 216 ALA A CA 1
ATOM 1759 C C . ALA A 1 216 ? -2.758 7.037 -3.455 1.00 97.25 216 ALA A C 1
ATOM 1761 O O . ALA A 1 216 ? -1.614 6.975 -3.900 1.00 97.25 216 ALA A O 1
ATOM 1762 N N . LEU A 1 217 ? -3.823 7.220 -4.248 1.00 96.75 217 LEU A N 1
ATOM 1763 C CA . LEU A 1 217 ? -3.715 7.383 -5.703 1.00 96.75 217 LEU A CA 1
ATOM 1764 C C . LEU A 1 217 ? -2.789 8.552 -6.064 1.00 96.75 217 LEU A C 1
ATOM 1766 O O . LEU A 1 217 ? -1.912 8.406 -6.913 1.00 96.75 217 LEU A O 1
ATOM 1770 N N . GLU A 1 218 ? -2.969 9.699 -5.409 1.00 97.44 218 GLU A N 1
ATOM 1771 C CA . GLU A 1 218 ? -2.171 10.907 -5.647 1.00 97.44 218 GLU A CA 1
ATOM 1772 C C . GLU A 1 218 ? -0.705 10.708 -5.264 1.00 97.44 218 GLU A C 1
ATOM 1774 O O . GLU A 1 218 ? 0.197 11.024 -6.042 1.00 97.44 218 GLU A O 1
ATOM 1779 N N . ALA A 1 219 ? -0.465 10.148 -4.081 1.00 98.25 219 ALA A N 1
ATOM 1780 C CA . ALA A 1 219 ? 0.871 9.943 -3.552 1.00 98.25 219 ALA A CA 1
ATOM 1781 C C . ALA A 1 219 ? 1.660 8.901 -4.360 1.00 98.25 219 ALA A C 1
ATOM 1783 O O . ALA A 1 219 ? 2.830 9.124 -4.683 1.00 98.25 219 ALA A O 1
ATOM 1784 N N . ILE A 1 220 ? 1.012 7.797 -4.744 1.00 98.44 220 ILE A N 1
ATOM 1785 C CA . ILE A 1 220 ? 1.603 6.775 -5.611 1.00 98.44 220 ILE A CA 1
ATOM 1786 C C . ILE A 1 220 ? 1.895 7.357 -6.996 1.00 98.44 220 ILE A C 1
ATOM 1788 O O . ILE A 1 220 ? 2.985 7.151 -7.524 1.00 98.44 220 ILE A O 1
ATOM 1792 N N . PHE A 1 221 ? 0.966 8.117 -7.580 1.00 98.56 221 PHE A N 1
ATOM 1793 C CA . PHE A 1 221 ? 1.179 8.740 -8.885 1.00 98.56 221 PHE A CA 1
ATOM 1794 C C . PHE A 1 221 ? 2.371 9.704 -8.879 1.00 98.56 221 PHE A C 1
ATOM 1796 O O . PHE A 1 221 ? 3.225 9.641 -9.764 1.00 98.56 221 PHE A O 1
ATOM 1803 N N . LEU A 1 222 ? 2.460 10.567 -7.862 1.00 98.38 222 LEU A N 1
ATOM 1804 C CA . LEU A 1 222 ? 3.581 11.490 -7.680 1.00 98.38 222 LEU A CA 1
ATOM 1805 C C . LEU A 1 222 ? 4.914 10.747 -7.574 1.00 98.38 222 LEU A C 1
ATOM 1807 O O . LEU A 1 222 ? 5.876 11.110 -8.252 1.00 98.38 222 LEU A O 1
ATOM 1811 N N . PHE A 1 223 ? 4.951 9.682 -6.774 1.00 98.69 223 PHE A N 1
ATOM 1812 C CA . PHE A 1 223 ? 6.128 8.831 -6.651 1.00 98.69 223 PHE A CA 1
ATOM 1813 C C . PHE A 1 223 ? 6.507 8.167 -7.984 1.00 98.69 223 PHE A C 1
ATOM 1815 O O . PHE A 1 223 ? 7.678 8.142 -8.348 1.00 98.69 223 PHE A O 1
ATOM 1822 N N . LEU A 1 224 ? 5.536 7.680 -8.759 1.00 98.81 224 LEU A N 1
ATOM 1823 C CA . LEU A 1 224 ? 5.795 7.071 -10.067 1.00 98.81 224 LEU A CA 1
ATOM 1824 C C . LEU A 1 224 ? 6.362 8.072 -11.083 1.00 98.81 224 LEU A C 1
ATOM 1826 O O . LEU A 1 224 ? 7.233 7.709 -11.874 1.00 98.81 224 LEU A O 1
ATOM 1830 N N . LEU A 1 225 ? 5.911 9.331 -11.054 1.00 98.62 225 LEU A N 1
ATOM 1831 C CA . LEU A 1 225 ? 6.506 10.390 -11.874 1.00 98.62 225 LEU A CA 1
ATOM 1832 C C . LEU A 1 225 ? 7.974 10.633 -11.507 1.00 98.62 225 LEU A C 1
ATOM 1834 O O . LEU A 1 225 ? 8.789 10.856 -12.399 1.00 98.62 225 LEU A O 1
ATOM 1838 N N . GLU A 1 226 ? 8.314 10.615 -10.218 1.00 98.44 226 GLU A N 1
ATOM 1839 C CA . GLU A 1 226 ? 9.699 10.726 -9.747 1.00 98.44 226 GLU A CA 1
ATOM 1840 C C . GLU A 1 226 ? 10.529 9.514 -10.184 1.00 98.44 226 GLU A C 1
ATOM 1842 O O . GLU A 1 226 ? 11.572 9.675 -10.816 1.00 98.44 226 GLU A O 1
ATOM 1847 N N . PHE A 1 227 ? 10.013 8.304 -9.958 1.00 98.69 227 PHE A N 1
ATOM 1848 C CA . PHE A 1 227 ? 10.660 7.061 -10.362 1.00 98.69 227 PHE A CA 1
ATOM 1849 C C . PHE A 1 227 ? 11.000 7.047 -11.858 1.00 98.69 227 PHE A C 1
ATOM 1851 O O . PHE A 1 227 ? 12.124 6.708 -12.220 1.00 98.69 227 PHE A O 1
ATOM 1858 N N . LEU A 1 228 ? 10.068 7.454 -12.728 1.00 98.56 228 LEU A N 1
ATOM 1859 C CA . LEU A 1 228 ? 10.270 7.478 -14.182 1.00 98.56 228 LEU A CA 1
ATOM 1860 C C . LEU A 1 228 ? 11.208 8.591 -14.666 1.00 98.56 228 LEU A C 1
ATOM 1862 O O . LEU A 1 228 ? 11.790 8.454 -15.741 1.00 98.56 228 LEU A O 1
ATOM 1866 N N . LYS A 1 229 ? 11.366 9.687 -13.912 1.00 98.00 229 LYS A N 1
ATOM 1867 C CA . LYS A 1 229 ? 12.363 10.721 -14.242 1.00 98.00 229 LYS A CA 1
ATOM 1868 C C . LYS A 1 229 ? 13.781 10.179 -14.096 1.00 98.00 229 LYS A C 1
ATOM 1870 O O . LYS A 1 229 ? 14.607 10.429 -14.967 1.00 98.00 229 LYS A O 1
ATOM 1875 N N . GLU A 1 230 ? 14.021 9.405 -13.042 1.00 98.25 230 GLU A N 1
ATOM 1876 C CA . GLU A 1 230 ? 15.322 8.785 -12.774 1.00 98.25 230 GLU A CA 1
ATOM 1877 C C . GLU A 1 230 ? 15.519 7.465 -13.542 1.00 98.25 230 GLU A C 1
ATOM 1879 O O . GLU A 1 230 ? 16.647 7.061 -13.806 1.00 98.25 230 GLU A O 1
ATOM 1884 N N . ASN A 1 231 ? 14.430 6.807 -13.958 1.00 98.25 231 ASN A N 1
ATOM 1885 C CA . ASN A 1 231 ? 14.451 5.500 -14.623 1.00 98.25 231 ASN A CA 1
ATOM 1886 C C . ASN A 1 231 ? 13.734 5.517 -15.981 1.00 98.25 231 ASN A C 1
ATOM 1888 O O . ASN A 1 231 ? 12.770 4.781 -16.222 1.00 98.25 231 ASN A O 1
ATOM 1892 N N . SER A 1 232 ? 14.228 6.363 -16.887 1.00 97.44 232 SER A N 1
ATOM 1893 C CA . SER A 1 232 ? 13.645 6.573 -18.223 1.00 97.44 232 SER A CA 1
ATOM 1894 C C . SER A 1 232 ? 13.629 5.333 -19.133 1.00 97.44 232 SER A C 1
ATOM 1896 O O . SER A 1 232 ? 12.893 5.303 -20.119 1.00 97.44 232 SER A O 1
ATOM 1898 N N . GLN A 1 233 ? 14.378 4.276 -18.796 1.00 98.06 233 GLN A N 1
ATOM 1899 C CA . GLN A 1 233 ? 14.339 2.991 -19.501 1.00 98.06 233 GLN A CA 1
ATOM 1900 C C . GLN A 1 233 ? 12.967 2.303 -19.438 1.00 98.06 233 GLN A C 1
ATOM 1902 O O . GLN A 1 233 ? 12.699 1.416 -20.243 1.00 98.06 233 GLN A O 1
ATOM 1907 N N . TYR A 1 234 ? 12.102 2.693 -18.496 1.00 98.44 234 TYR A N 1
ATOM 1908 C CA . TYR A 1 234 ? 10.766 2.111 -18.334 1.00 98.44 234 TYR A CA 1
ATOM 1909 C C . TYR A 1 234 ? 9.643 2.933 -18.969 1.00 98.44 234 TYR A C 1
ATOM 1911 O O . TYR A 1 234 ? 8.480 2.523 -18.933 1.00 98.44 234 TYR A O 1
ATOM 1919 N N . GLY A 1 235 ? 9.965 4.096 -19.529 1.00 97.88 235 GLY A N 1
ATOM 1920 C CA . GLY A 1 235 ? 9.005 5.019 -20.116 1.00 97.88 235 GLY A CA 1
ATOM 1921 C C . GLY A 1 235 ? 9.348 6.471 -19.805 1.00 97.88 235 GLY A C 1
ATOM 1922 O O . GLY A 1 235 ? 10.385 6.785 -19.225 1.00 97.88 235 GLY A O 1
ATOM 1923 N N . ARG A 1 236 ? 8.455 7.385 -20.190 1.00 97.88 236 ARG A N 1
ATOM 1924 C CA . ARG A 1 236 ? 8.659 8.826 -20.015 1.00 97.88 236 ARG A CA 1
ATOM 1925 C C . ARG A 1 236 ? 7.610 9.389 -19.073 1.00 97.88 236 ARG A C 1
ATOM 1927 O O . ARG A 1 236 ? 6.428 9.347 -19.400 1.00 97.88 236 ARG A O 1
ATOM 1934 N N . ALA A 1 237 ? 8.063 9.962 -17.957 1.00 97.56 237 ALA A N 1
ATOM 1935 C CA . ALA A 1 237 ? 7.196 10.627 -16.991 1.00 97.56 237 ALA A CA 1
ATOM 1936 C C . ALA A 1 237 ? 6.251 11.629 -17.682 1.00 97.56 237 ALA A C 1
ATOM 1938 O O . ALA A 1 237 ? 6.690 12.462 -18.484 1.00 97.56 237 ALA A O 1
ATOM 1939 N N . THR A 1 238 ? 4.961 11.536 -17.371 1.00 97.25 238 THR A N 1
ATOM 1940 C CA . THR A 1 238 ? 3.928 12.466 -17.840 1.00 97.25 238 THR A CA 1
ATOM 1941 C C . THR A 1 238 ? 3.827 13.680 -16.902 1.00 97.25 238 THR A C 1
ATOM 1943 O O . THR A 1 238 ? 4.823 14.124 -16.326 1.00 97.25 238 THR A O 1
ATOM 1946 N N . SER A 1 239 ? 2.636 14.267 -16.770 1.00 94.38 239 SER A N 1
ATOM 1947 C CA . SER A 1 239 ? 2.348 15.395 -15.887 1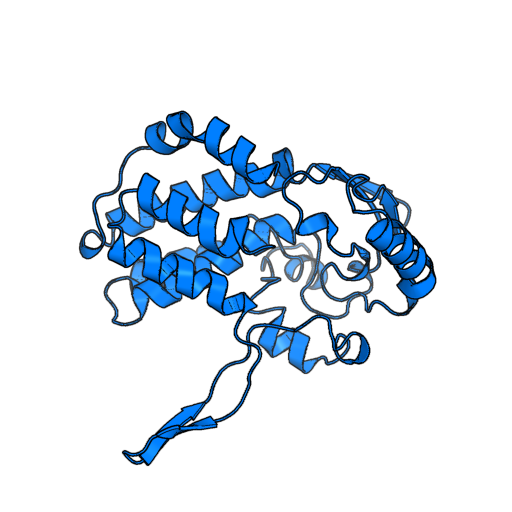.00 94.38 239 SER A CA 1
ATOM 1948 C C . SER A 1 239 ? 1.187 15.070 -14.948 1.00 94.38 239 SER A C 1
ATOM 1950 O O . SER A 1 239 ? 0.424 14.128 -15.172 1.00 94.38 239 SER A O 1
ATOM 1952 N N . LEU A 1 240 ? 1.027 15.890 -13.908 1.00 93.25 240 LEU A N 1
ATOM 1953 C CA . LEU A 1 240 ? -0.073 15.769 -12.946 1.00 93.25 240 LEU A CA 1
ATOM 1954 C C . LEU A 1 240 ? -1.459 15.861 -13.586 1.00 93.25 240 LEU A C 1
ATOM 1956 O O . LEU A 1 240 ? -2.379 15.178 -13.141 1.00 93.25 240 LEU A O 1
ATOM 1960 N N . GLU A 1 241 ? -1.576 16.584 -14.700 1.00 94.00 241 GLU A N 1
ATOM 1961 C CA . GLU A 1 241 ? -2.818 16.662 -15.471 1.00 94.00 241 GLU A CA 1
ATOM 1962 C C . GLU A 1 241 ? -3.341 15.284 -15.904 1.00 94.00 241 GLU A C 1
ATOM 1964 O O . GLU A 1 241 ? -4.543 15.118 -16.105 1.00 94.00 241 GLU A O 1
ATOM 1969 N N . MET A 1 242 ? -2.462 14.288 -16.086 1.00 94.62 242 MET A N 1
ATOM 1970 C CA . MET A 1 242 ? -2.889 12.939 -16.464 1.00 94.62 242 MET A CA 1
ATOM 1971 C C . MET A 1 242 ? -3.690 12.269 -15.356 1.00 94.62 242 MET A C 1
ATOM 1973 O O . MET A 1 242 ? -4.680 11.601 -15.658 1.00 94.62 242 MET A O 1
ATOM 1977 N N . LEU A 1 243 ? -3.303 12.459 -14.093 1.00 94.25 243 LEU A N 1
ATOM 1978 C CA . LEU A 1 243 ? -4.096 11.970 -12.975 1.00 94.25 243 LEU A CA 1
ATOM 1979 C C . LEU A 1 243 ? -5.396 12.766 -12.874 1.00 94.25 243 LEU A C 1
ATOM 1981 O O . LEU A 1 243 ? -6.458 12.161 -12.828 1.00 94.25 243 LEU A O 1
ATOM 1985 N N . GLU A 1 244 ? -5.334 14.098 -12.920 1.00 93.69 244 GLU A N 1
ATOM 1986 C CA . GLU A 1 244 ? -6.513 14.971 -12.797 1.00 93.69 244 GLU A CA 1
ATOM 1987 C C . GLU A 1 244 ? -7.602 14.628 -13.822 1.00 93.69 244 GLU A C 1
ATOM 1989 O O . GLU A 1 244 ? -8.759 14.439 -13.451 1.00 93.69 244 GLU A O 1
ATOM 1994 N N . LYS A 1 245 ? -7.226 14.438 -15.095 1.00 95.06 245 LYS A N 1
ATOM 1995 C CA . LYS A 1 245 ? -8.152 14.072 -16.184 1.00 95.06 245 LYS A CA 1
ATOM 1996 C C . LYS A 1 245 ? -8.801 12.696 -16.004 1.00 95.06 245 LYS A C 1
ATOM 1998 O O . LYS A 1 245 ? -9.849 12.446 -16.591 1.00 95.06 245 LYS A O 1
ATOM 2003 N N . ASN A 1 246 ? -8.182 11.793 -15.242 1.00 94.69 246 ASN A N 1
ATOM 2004 C CA . ASN A 1 246 ? -8.649 10.412 -15.067 1.00 94.69 246 ASN A CA 1
ATOM 2005 C C . ASN A 1 246 ? -9.154 10.114 -13.645 1.00 94.69 246 ASN A C 1
ATOM 2007 O O . ASN A 1 246 ? -9.693 9.032 -13.407 1.00 94.69 246 ASN A O 1
ATOM 2011 N N . LYS A 1 247 ? -9.011 11.060 -12.708 1.00 91.62 247 LYS A N 1
ATOM 2012 C CA . LYS A 1 247 ? -9.255 10.865 -11.275 1.00 91.62 247 LYS A CA 1
ATOM 2013 C C . LYS A 1 247 ? -10.690 10.444 -10.984 1.00 91.62 247 LYS A C 1
ATOM 2015 O O . LYS A 1 247 ? -10.896 9.494 -10.237 1.00 91.62 247 LYS A O 1
ATOM 2020 N N . GLU A 1 248 ? -11.674 11.096 -11.601 1.00 92.62 248 GLU A N 1
ATOM 2021 C CA . GLU A 1 248 ? -13.091 10.755 -11.412 1.00 92.62 248 GLU A CA 1
ATOM 2022 C C . GLU A 1 248 ? -13.384 9.311 -11.828 1.00 92.62 248 GLU A C 1
ATOM 2024 O O . GLU A 1 248 ? -13.943 8.545 -11.047 1.00 92.62 248 GLU A O 1
ATOM 2029 N N . LYS A 1 249 ? -12.902 8.899 -13.005 1.00 91.75 249 LYS A N 1
ATOM 2030 C CA . LYS A 1 249 ? -13.070 7.530 -13.506 1.00 91.75 249 LYS A CA 1
ATOM 2031 C C . LYS A 1 249 ? -12.385 6.496 -12.609 1.00 91.75 249 LYS A C 1
ATOM 2033 O O . LYS A 1 249 ? -12.925 5.417 -12.391 1.00 91.75 249 LYS A O 1
ATOM 2038 N N . MET A 1 250 ? -11.205 6.811 -12.072 1.00 90.19 250 MET A N 1
ATOM 2039 C CA . MET A 1 250 ? -10.532 5.938 -11.106 1.00 90.19 250 MET A CA 1
ATOM 2040 C C . MET A 1 250 ? -11.326 5.814 -9.803 1.00 90.19 250 MET A C 1
ATOM 2042 O O . MET A 1 250 ? -11.500 4.711 -9.297 1.00 90.19 250 MET A O 1
ATOM 2046 N N . ILE A 1 251 ? -11.856 6.925 -9.288 1.00 89.69 251 ILE A N 1
ATOM 2047 C CA . ILE A 1 251 ? -12.709 6.937 -8.094 1.00 89.69 251 ILE A CA 1
ATOM 2048 C C . ILE A 1 251 ? -13.982 6.115 -8.318 1.00 89.69 251 ILE A C 1
ATOM 2050 O O . ILE A 1 251 ? -14.426 5.428 -7.402 1.00 89.69 251 ILE A O 1
ATOM 2054 N N . GLU A 1 252 ? -14.583 6.171 -9.506 1.00 87.94 252 GLU A N 1
ATOM 2055 C CA . GLU A 1 252 ? -15.746 5.347 -9.845 1.00 87.94 252 GLU A CA 1
ATOM 2056 C C . GLU A 1 252 ? -15.424 3.852 -9.817 1.00 87.94 252 GLU A C 1
ATOM 2058 O O . GLU A 1 252 ? -16.204 3.085 -9.259 1.00 87.94 252 GLU A O 1
ATOM 2063 N N . LEU A 1 253 ? -14.263 3.444 -10.340 1.00 85.38 253 LEU A N 1
ATOM 2064 C CA . LEU A 1 253 ? -13.822 2.045 -10.304 1.00 85.38 253 LEU A CA 1
ATOM 2065 C C . LEU A 1 253 ? -13.589 1.537 -8.878 1.00 85.38 253 LEU A C 1
ATOM 2067 O O . LEU A 1 253 ? -13.843 0.370 -8.609 1.00 85.38 253 LEU A O 1
ATOM 2071 N N . LEU A 1 254 ? -13.170 2.414 -7.963 1.00 82.44 254 LEU A N 1
ATOM 2072 C CA . LEU A 1 254 ? -13.008 2.084 -6.547 1.00 82.44 254 LEU A CA 1
ATOM 2073 C C . LEU A 1 254 ? -14.334 1.971 -5.785 1.00 82.44 254 LEU A C 1
ATOM 2075 O O . LEU A 1 254 ? -14.309 1.619 -4.615 1.00 82.44 254 LEU A O 1
ATOM 2079 N N . LYS A 1 255 ? -15.484 2.315 -6.380 1.00 77.81 255 LYS A N 1
ATOM 2080 C CA . LYS A 1 255 ? -16.807 2.263 -5.722 1.00 77.81 255 LYS A CA 1
ATOM 2081 C C . LYS A 1 255 ? -17.619 1.004 -6.052 1.00 77.81 255 LYS A C 1
ATOM 2083 O O . LYS A 1 255 ? -18.756 0.899 -5.582 1.00 77.81 255 LYS A O 1
ATOM 2088 N N . VAL A 1 256 ? -17.078 0.116 -6.885 1.00 63.03 256 VAL A N 1
ATOM 2089 C CA . VAL A 1 256 ? -17.723 -1.123 -7.355 1.00 63.03 256 VAL A CA 1
ATOM 2090 C C . VAL A 1 256 ? -17.356 -2.277 -6.432 1.00 63.03 256 VAL A C 1
ATOM 2092 O O . VAL A 1 256 ? -18.271 -3.069 -6.112 1.00 63.03 256 VAL A O 1
#

Secondary structure (DSSP, 8-state):
--HIIIIIIHHHHHHHHTB-HHHHHHHHHHHHHHHH-----EEE-TTS-EEEPPP----GGGTTTTT-HHHIIIIIHHHT--B-S-SSSHHHHTSB-SS-HHHHHHHHHHHHGGGSTTHHHHHHHHHHHHHHHHHTTT--SSB-GGG--EEEE--S-S-HHHHHHHHHHHHSGGGS-SBTTGGGTTSTT-TT-EEEEEETTEEEEEEHIIIIIHHHHHHHHHHHHHHHHH-GGGB----HHHHHHHHHHHHHHTT-

Sequence (256 aa):
MQIDFHHTAVYVLCRLAGMESVYAEKAAYASQFVDDAVYNHALKFTDGSIFHQTRTAHHQLALFRVIDVNDAFNVWLPFHFLPAGKGENNEERLITRAVSESLEYLKKMVIASGGEAHGLHWLGIFLHLYADAFSHQDFKGFYDEYNRVDLVEAVDKVPWKDRFLNWLSRLFAPALAPIGHGCAAKNPDIPYAVWSYRRKGREIRVDNLQERYIPALEAIFLFLLEFLKENSQYGRATSLEMLEKNKEKMIELLKV